Protein AF-A0A522BCD7-F1 (afdb_monomer)

Foldseek 3Di:
DDDDDDDDDDPDDPVVVVVVLLVVLVVLQVVLLVVLVPDPLAQEEEEEQDDDDAADVLAARDPVSVLSLVVSLVVQVVQVVVVTHYAYEFDFQWDQDPVVRDIRPGTRLVNSLVVVVVVVDDNVRYHYVVLCVVVVADGDDLLSSVLSVLVVPVVRSHHNAYEYEDAPLCQVLNVLSCSLSSHRYDYHYRPVNDPPPPPPPPPDDPVLSVLVSVLCSSCQAPPDPVSCVSCVVPQPPVRDDGHPLVPPPCSCVPPVNDDD

Structure (mmCIF,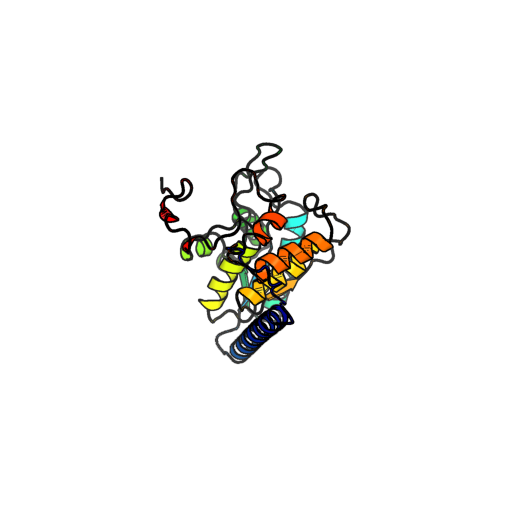 N/CA/C/O backbone):
data_AF-A0A522BCD7-F1
#
_entry.id   AF-A0A522BCD7-F1
#
loop_
_atom_site.group_PDB
_atom_site.id
_atom_site.type_symbol
_atom_site.label_atom_id
_atom_site.label_alt_id
_atom_site.label_comp_id
_atom_site.label_asym_id
_atom_site.label_entity_id
_atom_site.label_seq_id
_atom_site.pdbx_PDB_ins_code
_atom_site.Cartn_x
_atom_site.Cartn_y
_atom_site.Cartn_z
_atom_site.occupancy
_atom_site.B_iso_or_equiv
_atom_site.auth_seq_id
_atom_site.auth_comp_id
_atom_site.auth_asym_id
_atom_site.auth_atom_id
_atom_site.pdbx_PDB_model_num
ATOM 1 N N . MET A 1 1 ? -40.677 21.006 -44.431 1.00 38.72 1 MET A N 1
ATOM 2 C CA . MET A 1 1 ? -40.870 20.842 -42.976 1.00 38.72 1 MET A CA 1
ATOM 3 C C . MET A 1 1 ? -39.533 21.144 -42.304 1.00 38.72 1 MET A C 1
ATOM 5 O O . MET A 1 1 ? -38.599 20.375 -42.470 1.00 38.72 1 MET A O 1
ATOM 9 N N . ARG A 1 2 ? -39.375 22.339 -41.717 1.00 31.56 2 ARG A N 1
ATOM 10 C CA . ARG A 1 2 ? -38.138 22.759 -41.036 1.00 31.56 2 ARG A CA 1
ATOM 11 C C . ARG A 1 2 ? -38.255 22.365 -39.566 1.00 31.56 2 ARG A C 1
ATOM 13 O O . ARG A 1 2 ? -39.194 22.798 -38.909 1.00 31.56 2 ARG A O 1
ATOM 20 N N . ILE A 1 3 ? -37.327 21.545 -39.084 1.00 32.94 3 ILE A N 1
ATOM 21 C CA . ILE A 1 3 ? -37.187 21.225 -37.660 1.00 32.94 3 ILE A CA 1
ATOM 22 C C . ILE A 1 3 ? -36.552 22.455 -36.986 1.00 32.94 3 ILE A C 1
ATOM 24 O O . ILE A 1 3 ? -35.539 22.945 -37.502 1.00 32.94 3 ILE A O 1
ATOM 28 N N . PRO A 1 4 ? -37.123 23.004 -35.899 1.00 31.83 4 PRO A N 1
ATOM 29 C CA . PRO A 1 4 ? -36.546 24.164 -35.241 1.00 31.83 4 PRO A CA 1
ATOM 30 C C . PRO A 1 4 ? -35.259 23.775 -34.508 1.00 31.83 4 PRO A C 1
ATOM 32 O O . PRO A 1 4 ? -35.199 22.763 -33.813 1.00 31.83 4 PRO A O 1
ATOM 35 N N . LYS A 1 5 ? -34.224 24.606 -34.668 1.00 45.19 5 LYS A N 1
ATOM 36 C CA . LYS A 1 5 ? -33.059 24.636 -33.784 1.00 45.19 5 LYS A CA 1
ATOM 37 C C . LYS A 1 5 ? -33.441 25.458 -32.558 1.00 45.19 5 LYS A C 1
ATOM 39 O O . LYS A 1 5 ? -33.416 26.684 -32.636 1.00 45.19 5 LYS A O 1
ATOM 44 N N . GLU A 1 6 ? -33.764 24.803 -31.453 1.00 31.00 6 GLU A N 1
ATOM 45 C CA . GLU A 1 6 ? -33.662 25.454 -30.148 1.00 31.00 6 GLU A CA 1
ATOM 46 C C . GLU A 1 6 ? -32.302 25.132 -29.514 1.00 31.00 6 GLU A C 1
ATOM 48 O O . GLU A 1 6 ? -31.854 23.981 -29.563 1.00 31.00 6 GLU A O 1
ATOM 53 N N . PRO A 1 7 ? -31.608 26.128 -28.941 1.00 37.50 7 PRO A N 1
ATOM 54 C CA . PRO A 1 7 ? -30.422 25.890 -28.138 1.00 37.50 7 PRO A CA 1
ATOM 55 C C . PRO A 1 7 ? -30.839 25.316 -26.778 1.00 37.50 7 PRO A C 1
ATOM 57 O O . PRO A 1 7 ? -31.589 25.941 -26.030 1.00 37.50 7 PRO A O 1
ATOM 60 N N . ILE A 1 8 ? -30.329 24.130 -26.435 1.00 36.47 8 ILE A N 1
ATOM 61 C CA . ILE A 1 8 ? -30.469 23.574 -25.084 1.00 36.47 8 ILE A CA 1
ATOM 62 C C . ILE A 1 8 ? -29.570 24.393 -24.152 1.00 36.47 8 ILE A C 1
ATOM 64 O O . ILE A 1 8 ? -28.357 24.191 -24.104 1.00 36.47 8 ILE A O 1
ATOM 68 N N . ASN A 1 9 ? -30.176 25.311 -23.404 1.00 37.06 9 ASN A N 1
ATOM 69 C CA . ASN A 1 9 ? -29.574 25.889 -22.208 1.00 37.06 9 ASN A CA 1
ATOM 70 C C . ASN A 1 9 ? -29.333 24.769 -21.180 1.00 37.06 9 ASN A C 1
ATOM 72 O O . ASN A 1 9 ? -30.278 24.089 -20.782 1.00 37.06 9 ASN A O 1
ATOM 76 N N . ARG A 1 10 ? -28.091 24.594 -20.712 1.00 50.09 10 ARG A N 1
ATOM 77 C CA . ARG A 1 10 ? -27.789 23.832 -19.488 1.00 50.09 10 ARG A CA 1
ATOM 78 C C . ARG A 1 10 ? -27.228 24.777 -18.427 1.00 50.09 10 ARG A C 1
ATOM 80 O O . ARG A 1 10 ? -26.022 25.017 -18.431 1.00 50.09 10 ARG A O 1
ATOM 87 N N . PRO A 1 11 ? -28.063 25.296 -17.519 1.00 50.38 11 PRO A N 1
ATOM 88 C CA . PRO A 1 11 ? -27.584 25.938 -16.316 1.00 50.38 11 PRO A CA 1
ATOM 89 C C . PRO A 1 11 ? -27.546 24.893 -15.183 1.00 50.38 11 PRO A C 1
ATOM 91 O O . PRO A 1 11 ? -28.546 24.274 -14.833 1.00 50.38 11 PRO A O 1
ATOM 94 N N . ASP A 1 12 ? -26.356 24.678 -14.624 1.00 48.97 12 ASP A N 1
ATOM 95 C CA . ASP A 1 12 ? -26.151 24.415 -13.187 1.00 48.97 12 ASP A CA 1
ATOM 96 C C . ASP A 1 12 ? -26.286 22.970 -12.637 1.00 48.97 12 ASP A C 1
ATOM 98 O O . ASP A 1 12 ? -25.942 22.727 -11.479 1.00 48.97 12 ASP A O 1
ATOM 102 N N . GLY A 1 13 ? -26.663 21.969 -13.442 1.00 43.12 13 GLY A N 1
ATOM 103 C CA . GLY A 1 13 ? -26.905 20.591 -12.955 1.00 43.12 13 GLY A CA 1
ATOM 104 C C . GLY A 1 13 ? -25.673 19.718 -12.634 1.00 43.12 13 GLY A C 1
ATOM 105 O O . GLY A 1 13 ? -25.706 18.924 -11.695 1.00 43.12 13 GLY A O 1
ATOM 106 N N . GLU A 1 14 ? -24.561 19.847 -13.366 1.00 44.00 14 GLU A N 1
ATOM 107 C CA . GLU A 1 14 ? -23.404 18.928 -13.232 1.00 44.00 14 GLU A CA 1
ATOM 108 C C . GLU A 1 14 ? -22.530 19.207 -11.989 1.00 44.00 14 GLU A C 1
ATOM 110 O O . GLU A 1 14 ? -21.922 18.294 -11.419 1.00 44.00 14 GLU A O 1
ATOM 115 N N . ARG A 1 15 ? -22.507 20.456 -11.499 1.00 43.62 15 ARG A N 1
ATOM 116 C CA . ARG A 1 15 ? -21.759 20.816 -10.278 1.00 43.62 15 ARG A CA 1
ATOM 117 C C . ARG A 1 15 ? -22.407 20.263 -9.007 1.00 43.62 15 ARG A C 1
ATOM 119 O O . ARG A 1 15 ? -21.686 19.846 -8.103 1.00 43.62 15 ARG A O 1
ATOM 126 N N . LEU A 1 16 ? -23.739 20.217 -8.941 1.00 42.25 16 LEU A N 1
ATOM 127 C CA . LEU A 1 16 ? -24.476 19.760 -7.756 1.00 42.25 16 LEU A CA 1
ATOM 128 C C . LEU A 1 16 ? -24.298 18.256 -7.490 1.00 42.25 16 LEU A C 1
ATOM 130 O O . LEU A 1 16 ? -24.110 17.858 -6.341 1.00 42.25 16 LEU A O 1
ATOM 134 N N . VAL A 1 17 ? -24.280 17.426 -8.538 1.00 52.31 17 VAL A N 1
ATOM 135 C CA . VAL A 1 17 ? -24.109 15.965 -8.404 1.00 52.31 17 VAL A CA 1
ATOM 136 C C . VAL A 1 17 ? -22.702 15.611 -7.903 1.00 52.31 17 VAL A C 1
ATOM 138 O O . VAL A 1 17 ? -22.547 14.784 -7.004 1.00 52.31 17 VAL A O 1
ATOM 141 N N . THR A 1 18 ? -21.678 16.293 -8.422 1.00 52.03 18 THR A N 1
ATOM 142 C CA . THR A 1 18 ? -20.267 16.034 -8.085 1.00 52.03 18 THR A CA 1
ATOM 143 C C . THR A 1 18 ? -19.930 16.414 -6.640 1.00 52.03 18 THR A C 1
ATOM 145 O O . THR A 1 18 ? -19.247 15.667 -5.936 1.00 52.03 18 THR A O 1
ATOM 148 N N . VAL A 1 19 ? -20.434 17.562 -6.169 1.00 57.09 19 VAL A N 1
ATOM 149 C CA . VAL A 1 19 ? -20.233 18.012 -4.781 1.00 57.09 19 VAL A CA 1
ATOM 150 C C . VAL A 1 19 ? -20.904 17.051 -3.798 1.00 57.09 19 VAL A C 1
ATOM 152 O O . VAL A 1 19 ? -20.327 16.756 -2.750 1.00 57.09 19 VAL A O 1
ATOM 155 N N . ASN A 1 20 ? -22.073 16.508 -4.153 1.00 69.94 20 ASN A N 1
ATOM 156 C CA . ASN A 1 20 ? -22.766 15.540 -3.312 1.00 69.94 20 ASN A CA 1
ATOM 157 C C . ASN A 1 20 ? -22.005 14.205 -3.232 1.00 69.94 20 ASN A C 1
ATOM 159 O O . ASN A 1 20 ? -21.801 13.689 -2.139 1.00 69.94 20 ASN A O 1
ATOM 163 N N . TRP A 1 21 ? -21.485 13.695 -4.357 1.00 73.06 21 TRP A N 1
ATOM 164 C CA . TRP A 1 21 ? -20.702 12.452 -4.376 1.00 73.06 21 TRP A CA 1
ATOM 165 C C . TRP A 1 21 ? -19.434 12.536 -3.513 1.00 73.06 21 TRP A C 1
ATOM 167 O O . TRP A 1 21 ? -19.221 11.682 -2.653 1.00 73.06 21 TRP A O 1
ATOM 177 N N . LEU A 1 22 ? -18.619 13.587 -3.683 1.00 69.50 22 LEU A N 1
ATOM 178 C CA . LEU A 1 22 ? -17.392 13.772 -2.892 1.00 69.50 22 LEU A CA 1
ATOM 179 C C . LEU A 1 22 ? -17.687 13.899 -1.398 1.00 69.50 22 LEU A C 1
ATOM 181 O O . LEU A 1 22 ? -16.952 13.355 -0.573 1.00 69.50 22 LEU A O 1
ATOM 185 N N . LYS A 1 23 ? -18.757 14.621 -1.051 1.00 75.06 23 LYS A N 1
ATOM 186 C CA . LYS A 1 23 ? -19.202 14.768 0.332 1.00 75.06 23 LYS A CA 1
ATOM 187 C C . LYS A 1 23 ? -19.595 13.411 0.918 1.00 75.06 23 LYS A C 1
ATOM 189 O O . LYS A 1 23 ? -19.029 13.025 1.935 1.00 75.06 23 LYS A O 1
ATOM 194 N N . THR A 1 24 ? -20.454 12.654 0.235 1.00 80.94 24 THR A N 1
ATOM 195 C CA . THR A 1 24 ? -20.877 11.317 0.677 1.00 80.94 24 THR A CA 1
ATOM 196 C C . THR A 1 24 ? -19.695 10.359 0.833 1.00 80.94 24 THR A C 1
ATOM 198 O O . THR A 1 24 ? -19.621 9.636 1.822 1.00 80.94 24 THR A O 1
ATOM 201 N N . LYS A 1 25 ? -18.733 10.358 -0.101 1.00 81.25 25 LYS A N 1
ATOM 202 C CA . LYS A 1 25 ? -17.530 9.515 0.001 1.00 81.25 25 LYS A CA 1
ATOM 203 C C . LYS A 1 25 ? -16.677 9.874 1.215 1.00 81.25 25 LYS A C 1
ATOM 205 O O . LYS A 1 25 ? -16.262 8.986 1.951 1.00 81.25 25 LYS A O 1
ATOM 210 N N . ARG A 1 26 ? -16.457 11.168 1.465 1.00 85.88 26 ARG A N 1
ATOM 211 C CA . ARG A 1 26 ? -15.724 11.637 2.652 1.00 85.88 26 ARG A CA 1
ATOM 212 C C . ARG A 1 26 ? -16.433 11.270 3.950 1.00 85.88 26 ARG A C 1
ATOM 214 O O . ARG A 1 26 ? -15.765 10.849 4.884 1.00 85.88 26 ARG A O 1
ATOM 221 N N . GLU A 1 27 ? -17.757 11.395 3.998 1.00 90.56 27 GLU A N 1
ATOM 222 C CA . GLU A 1 27 ? -18.561 10.986 5.156 1.00 90.56 27 GLU A CA 1
ATOM 223 C C . GLU A 1 27 ? -18.439 9.480 5.416 1.00 90.56 27 GLU A C 1
ATOM 225 O O . GLU A 1 27 ? -18.213 9.083 6.553 1.00 90.56 27 GLU A O 1
ATOM 230 N N . ARG A 1 28 ? -18.488 8.644 4.370 1.00 88.38 28 ARG A N 1
ATOM 231 C CA . ARG A 1 28 ? -18.285 7.190 4.495 1.00 88.38 28 ARG A CA 1
ATOM 232 C C . ARG A 1 28 ? -16.885 6.825 4.976 1.00 88.38 28 ARG A C 1
ATOM 234 O O . ARG A 1 28 ? -16.754 5.977 5.848 1.00 88.38 28 ARG A O 1
ATOM 241 N N . VAL A 1 29 ? -15.848 7.477 4.449 1.00 91.31 29 VAL A N 1
ATOM 242 C CA . VAL A 1 29 ? -14.464 7.261 4.902 1.00 91.31 29 VAL A CA 1
ATOM 243 C C . VAL A 1 29 ? -14.283 7.710 6.353 1.00 91.31 29 VAL A C 1
ATOM 245 O O . VAL A 1 29 ? -13.645 7.009 7.135 1.00 91.31 29 VAL A O 1
ATOM 248 N N . ALA A 1 30 ? -14.858 8.854 6.733 1.00 91.88 30 ALA A N 1
ATOM 249 C CA . ALA A 1 30 ? -14.820 9.342 8.109 1.00 91.88 30 ALA A CA 1
ATOM 250 C C . ALA A 1 30 ? -15.546 8.386 9.065 1.00 91.88 30 ALA A C 1
ATOM 252 O O . ALA A 1 30 ? -15.027 8.089 10.140 1.00 91.88 30 ALA A O 1
ATOM 253 N N . GLU A 1 31 ? -16.702 7.864 8.652 1.00 93.31 31 GLU A N 1
ATOM 254 C CA . GLU A 1 31 ? -17.440 6.868 9.422 1.00 93.31 31 GLU A CA 1
ATOM 255 C C . GLU A 1 31 ? -16.643 5.577 9.571 1.00 93.31 31 GLU A C 1
ATOM 257 O O . GLU A 1 31 ? -16.467 5.104 10.687 1.00 93.31 31 GLU A O 1
ATOM 262 N N . LEU A 1 32 ? -16.078 5.054 8.480 1.00 92.31 32 LEU A N 1
ATOM 263 C CA . LEU A 1 32 ? -15.252 3.851 8.520 1.00 92.31 32 LEU A CA 1
ATOM 264 C C . LEU A 1 32 ? -14.043 4.036 9.442 1.00 92.31 32 LEU A C 1
ATOM 266 O O . LEU A 1 32 ? -13.765 3.165 10.261 1.00 92.31 32 LEU A O 1
ATOM 270 N N . ARG A 1 33 ? -13.362 5.187 9.371 1.00 91.88 33 ARG A N 1
ATOM 271 C CA . ARG A 1 33 ? -12.251 5.526 10.273 1.00 91.88 33 ARG A CA 1
ATOM 272 C C . ARG A 1 33 ? -12.698 5.534 11.737 1.00 91.88 33 ARG A C 1
ATOM 274 O O . ARG A 1 33 ? -11.990 4.993 12.580 1.00 91.88 33 ARG A O 1
ATOM 281 N N . ARG A 1 34 ? -13.873 6.095 12.040 1.00 91.62 34 ARG A N 1
ATOM 282 C CA . ARG A 1 34 ? -14.451 6.092 13.393 1.00 91.62 34 ARG A CA 1
ATOM 283 C C . ARG A 1 34 ? -14.782 4.676 13.863 1.00 91.62 34 ARG A C 1
ATOM 285 O O . ARG A 1 34 ? -14.329 4.277 14.928 1.00 91.62 34 ARG A O 1
ATOM 292 N N . THR A 1 35 ? -15.494 3.898 13.047 1.00 92.44 35 THR A N 1
ATOM 293 C CA . THR A 1 35 ? -15.834 2.502 13.355 1.00 92.44 35 THR A CA 1
ATOM 294 C C . THR A 1 35 ? -14.583 1.657 13.589 1.00 92.44 35 THR A C 1
ATOM 296 O O . THR A 1 35 ? -14.565 0.826 14.493 1.00 92.44 35 THR A O 1
ATOM 299 N N . ARG A 1 36 ? -13.519 1.866 12.803 1.00 91.00 36 ARG A N 1
ATOM 300 C CA . ARG A 1 36 ? -12.233 1.190 13.010 1.00 91.00 36 ARG A CA 1
ATOM 301 C C . ARG A 1 36 ? -11.565 1.632 14.310 1.00 91.00 36 ARG A C 1
ATOM 303 O O . ARG A 1 36 ? -11.168 0.768 15.074 1.00 91.00 36 ARG A O 1
ATOM 310 N N . ALA A 1 37 ? -11.510 2.928 14.607 1.00 87.94 37 ALA A N 1
ATOM 311 C CA . ALA A 1 37 ? -10.909 3.433 15.845 1.00 87.94 37 ALA A CA 1
ATOM 312 C C . ALA A 1 37 ? -11.623 2.944 17.123 1.00 87.94 37 ALA A C 1
ATOM 314 O O . ALA A 1 37 ? -10.990 2.790 18.163 1.00 87.94 37 ALA A O 1
ATOM 315 N N . GLU A 1 38 ? -12.932 2.697 17.053 1.00 90.62 38 GLU A N 1
ATOM 316 C CA . GLU A 1 38 ? -13.733 2.161 18.164 1.00 90.62 38 GLU A CA 1
ATOM 317 C C . GLU A 1 38 ? -13.692 0.619 18.248 1.00 90.62 38 GLU A C 1
ATOM 319 O O . GLU A 1 38 ? -14.090 0.033 19.258 1.00 90.62 38 GLU A O 1
ATOM 324 N N . SER A 1 39 ? -13.216 -0.059 17.198 1.00 89.38 39 SER A N 1
ATOM 325 C CA . SER A 1 39 ? -13.182 -1.518 17.113 1.00 89.38 39 SER A CA 1
ATOM 326 C C . SER A 1 39 ? -12.003 -2.099 17.887 1.00 89.38 39 SER A C 1
ATOM 328 O O . SER A 1 39 ? -10.847 -1.841 17.571 1.00 89.38 39 SER A O 1
ATOM 330 N N . GLN A 1 40 ? -12.287 -3.010 18.819 1.00 83.62 40 GLN A N 1
ATOM 331 C CA . GLN A 1 40 ? -11.252 -3.777 19.529 1.00 83.62 40 GLN A CA 1
ATOM 332 C C . GLN A 1 40 ? -10.476 -4.746 18.622 1.00 83.62 40 GLN A C 1
ATOM 334 O O . GLN A 1 40 ? -9.439 -5.258 19.028 1.00 83.62 40 GLN A O 1
ATOM 339 N N . LEU A 1 41 ? -10.987 -5.030 17.418 1.00 84.00 41 LEU A N 1
ATOM 340 C CA . LEU A 1 41 ? -10.316 -5.896 16.448 1.00 84.00 41 LEU A CA 1
ATOM 341 C C . LEU A 1 41 ? -9.297 -5.140 15.595 1.00 84.00 41 LEU A C 1
ATOM 343 O O . LEU A 1 41 ? -8.388 -5.773 15.075 1.00 84.00 41 LEU A O 1
ATOM 347 N N . ALA A 1 42 ? -9.475 -3.830 15.404 1.00 88.88 42 ALA A N 1
ATOM 348 C CA . ALA A 1 42 ? -8.705 -3.050 14.445 1.00 88.88 42 ALA A CA 1
ATOM 349 C C . ALA A 1 42 ? -7.424 -2.504 15.091 1.00 88.88 42 ALA A C 1
ATOM 351 O O . ALA A 1 42 ? -7.416 -1.406 15.641 1.00 88.88 42 ALA A O 1
ATOM 352 N N . ASP A 1 43 ? -6.351 -3.290 15.038 1.00 93.19 43 ASP A N 1
ATOM 353 C CA . ASP A 1 43 ? -5.072 -3.003 15.700 1.00 93.19 43 ASP A CA 1
ATOM 354 C C . ASP A 1 43 ? -3.857 -3.036 14.754 1.00 93.19 43 ASP A C 1
ATOM 356 O O . ASP A 1 43 ? -2.714 -2.931 15.207 1.00 93.19 43 ASP A O 1
ATOM 360 N N . THR A 1 44 ? -4.098 -3.209 13.450 1.00 97.31 44 THR A N 1
ATOM 361 C CA . THR A 1 44 ? -3.053 -3.369 12.436 1.00 97.31 44 THR A CA 1
ATOM 362 C C . THR A 1 44 ? -3.105 -2.259 11.381 1.00 97.31 44 THR A C 1
ATOM 364 O O . THR A 1 44 ? -4.133 -2.058 10.740 1.00 97.31 44 THR A O 1
ATOM 367 N N . SER A 1 45 ? -1.988 -1.586 11.115 1.00 97.38 45 SER A N 1
ATOM 368 C CA . SER A 1 45 ? -1.856 -0.643 9.994 1.00 97.38 45 SER A CA 1
ATOM 369 C C . SER A 1 45 ? -1.448 -1.369 8.708 1.00 97.38 45 SER A C 1
ATOM 371 O O . SER A 1 45 ? -0.525 -2.185 8.719 1.00 97.38 45 SER A O 1
ATOM 373 N N . LEU A 1 46 ? -2.099 -1.062 7.583 1.00 98.44 46 LEU A N 1
ATOM 374 C CA . LEU A 1 46 ? -1.721 -1.588 6.267 1.00 98.44 46 LEU A CA 1
ATOM 375 C C . LEU A 1 46 ? -0.848 -0.575 5.514 1.00 98.44 46 LEU A C 1
ATOM 377 O O . LEU A 1 46 ? -1.281 0.546 5.260 1.00 98.44 46 LEU A O 1
ATOM 381 N N . ILE A 1 47 ? 0.356 -0.963 5.102 1.00 98.62 47 ILE A N 1
ATOM 382 C CA . ILE A 1 47 ? 1.323 -0.090 4.424 1.00 98.62 47 ILE A CA 1
ATOM 383 C C . ILE A 1 47 ? 1.509 -0.541 2.972 1.00 98.62 47 ILE A C 1
ATOM 385 O O . ILE A 1 47 ? 1.748 -1.712 2.689 1.00 98.62 47 ILE A O 1
ATOM 389 N N . ILE A 1 48 ? 1.426 0.394 2.030 1.00 97.81 48 ILE A N 1
ATOM 390 C CA . ILE A 1 48 ? 1.478 0.120 0.592 1.00 97.81 48 ILE A CA 1
ATOM 391 C C . ILE A 1 48 ? 2.622 0.925 -0.033 1.00 97.81 48 ILE A C 1
ATOM 393 O O . ILE A 1 48 ? 2.443 2.110 -0.330 1.00 97.81 48 ILE A O 1
ATOM 397 N N . PRO A 1 49 ? 3.804 0.330 -0.256 1.00 96.56 49 PRO A N 1
ATOM 398 C CA . PRO A 1 49 ? 4.834 0.954 -1.071 1.00 96.56 49 PRO A CA 1
ATOM 399 C C . PRO A 1 49 ? 4.422 0.887 -2.547 1.00 96.56 49 PRO A C 1
ATOM 401 O O . PRO A 1 49 ? 4.323 -0.196 -3.125 1.00 96.56 49 PRO A O 1
ATOM 404 N N . ALA A 1 50 ? 4.173 2.046 -3.158 1.00 92.50 50 ALA A N 1
ATOM 405 C CA . ALA A 1 50 ? 3.813 2.135 -4.570 1.00 92.50 50 ALA A CA 1
ATOM 406 C C . ALA A 1 50 ? 4.976 1.682 -5.458 1.00 92.50 50 ALA A C 1
ATOM 408 O O . ALA A 1 50 ? 6.081 2.214 -5.322 1.00 92.50 50 ALA A O 1
ATOM 409 N N . ALA A 1 51 ? 4.721 0.806 -6.426 1.00 85.94 51 ALA A N 1
ATOM 410 C CA . ALA A 1 51 ? 5.705 0.369 -7.411 1.00 85.94 51 ALA A CA 1
ATOM 411 C C . ALA A 1 51 ? 5.277 0.818 -8.816 1.00 85.94 51 ALA A C 1
ATOM 413 O O . ALA A 1 51 ? 4.153 0.564 -9.225 1.00 85.94 51 ALA A O 1
ATOM 414 N N . GLN A 1 52 ? 6.135 1.521 -9.563 1.00 73.06 52 GLN A N 1
ATOM 415 C CA . GLN A 1 52 ? 5.774 1.989 -10.920 1.00 73.06 52 GLN A CA 1
ATOM 416 C C . GLN A 1 52 ? 6.869 1.855 -11.969 1.00 73.06 52 GLN A C 1
ATOM 418 O O . GLN A 1 52 ? 6.568 1.924 -13.156 1.00 73.06 52 GLN A O 1
ATOM 423 N N . HIS A 1 53 ? 8.117 1.673 -11.554 1.00 75.06 53 HIS A N 1
ATOM 424 C CA . HIS A 1 53 ? 9.258 1.754 -12.455 1.00 75.06 53 HIS A CA 1
ATOM 425 C C . HIS A 1 53 ? 9.945 0.396 -12.601 1.00 75.06 53 HIS A C 1
ATOM 427 O O . HIS A 1 53 ? 9.882 -0.386 -11.651 1.00 75.06 53 HIS A O 1
ATOM 433 N N . PRO A 1 54 ? 10.634 0.145 -13.732 1.00 80.56 54 PRO A N 1
ATOM 434 C CA . PRO A 1 54 ? 11.371 -1.095 -13.952 1.00 80.56 54 PRO A CA 1
ATOM 435 C C . PRO A 1 54 ? 12.394 -1.386 -12.852 1.00 80.56 54 PRO A C 1
ATOM 437 O O . PRO A 1 54 ? 12.963 -0.465 -12.243 1.00 80.56 54 PRO A O 1
ATOM 440 N N . LEU A 1 55 ? 12.665 -2.673 -12.649 1.00 86.00 55 LEU A N 1
ATOM 441 C CA . LEU A 1 55 ? 13.702 -3.146 -11.742 1.00 86.00 55 LEU A CA 1
ATOM 442 C C . LEU A 1 55 ? 15.098 -2.941 -12.348 1.00 86.00 55 LEU A C 1
ATOM 444 O O . LEU A 1 55 ? 15.321 -3.086 -13.550 1.00 86.00 55 LEU A O 1
ATOM 448 N N . VAL A 1 56 ? 16.088 -2.677 -11.497 1.00 85.81 56 VAL A N 1
ATOM 449 C CA . VAL A 1 56 ? 17.499 -2.660 -11.900 1.00 85.81 56 VAL A CA 1
ATOM 450 C C . VAL A 1 56 ? 17.933 -4.090 -12.211 1.00 85.81 56 VAL A C 1
ATOM 452 O O . VAL A 1 56 ? 17.825 -4.990 -11.371 1.00 85.81 56 VAL A O 1
ATOM 455 N N . GLY A 1 57 ? 18.387 -4.308 -13.448 1.00 84.50 57 GLY A N 1
ATOM 456 C CA . GLY A 1 57 ? 18.737 -5.640 -13.950 1.00 84.50 57 GLY A CA 1
ATOM 457 C C . GLY A 1 57 ? 17.558 -6.621 -13.951 1.00 84.50 57 GLY A C 1
ATOM 458 O O . GLY A 1 57 ? 17.771 -7.830 -13.874 1.00 84.50 57 GLY A O 1
ATOM 459 N N . GLY A 1 58 ? 16.319 -6.113 -13.955 1.00 85.38 58 GLY A N 1
ATOM 460 C CA . GLY A 1 58 ? 15.102 -6.921 -13.912 1.00 85.38 58 GLY A CA 1
ATOM 461 C C . GLY A 1 58 ? 14.865 -7.667 -12.592 1.00 85.38 58 GLY A C 1
ATOM 462 O O . GLY A 1 58 ? 14.030 -8.568 -12.570 1.00 85.38 58 GLY A O 1
ATOM 463 N N . ILE A 1 59 ? 15.620 -7.367 -11.523 1.00 87.69 59 ILE A N 1
ATOM 464 C CA . ILE A 1 59 ? 15.578 -8.120 -10.253 1.00 87.69 59 ILE A CA 1
ATOM 465 C C . ILE A 1 59 ? 15.473 -7.208 -9.028 1.00 87.69 59 ILE A C 1
ATOM 467 O O . ILE A 1 59 ? 14.728 -7.521 -8.102 1.00 87.69 59 ILE A O 1
ATOM 471 N N . LEU A 1 60 ? 16.225 -6.106 -8.986 1.00 91.06 60 LEU A N 1
ATOM 472 C CA . LEU A 1 60 ? 16.334 -5.274 -7.786 1.00 91.06 60 LEU A CA 1
ATOM 473 C C . LEU A 1 60 ? 15.442 -4.036 -7.868 1.00 91.06 60 LEU A C 1
ATOM 475 O O . LEU A 1 60 ? 15.328 -3.454 -8.950 1.00 91.06 60 LEU A O 1
ATOM 479 N N . PRO A 1 61 ? 14.841 -3.586 -6.751 1.00 92.25 61 PRO A N 1
ATOM 480 C CA . PRO A 1 61 ? 14.185 -2.288 -6.714 1.00 92.25 61 PRO A CA 1
ATOM 481 C C . PRO A 1 61 ? 15.135 -1.200 -7.216 1.00 92.25 61 PRO A C 1
ATOM 483 O O . PRO A 1 61 ? 16.323 -1.194 -6.902 1.00 92.25 61 PRO A O 1
ATOM 486 N N . ASN A 1 62 ? 14.625 -0.285 -8.032 1.00 89.56 62 ASN A N 1
ATOM 487 C CA . ASN A 1 62 ? 15.422 0.859 -8.450 1.00 89.56 62 ASN A CA 1
ATOM 488 C C . ASN A 1 62 ? 15.489 1.927 -7.345 1.00 89.56 62 ASN A C 1
ATOM 490 O O . ASN A 1 62 ? 14.694 1.865 -6.406 1.00 89.56 62 ASN A O 1
ATOM 494 N N . PRO A 1 63 ? 16.371 2.939 -7.454 1.00 91.00 63 PRO A N 1
ATOM 495 C CA . PRO A 1 63 ? 16.571 3.911 -6.379 1.00 91.00 63 PRO A CA 1
ATOM 496 C C . PRO A 1 63 ? 15.292 4.628 -5.919 1.00 91.00 63 PRO A C 1
ATOM 498 O O . PRO A 1 63 ? 15.095 4.834 -4.726 1.00 91.00 63 PRO A O 1
ATOM 501 N N . GLU A 1 64 ? 14.379 4.977 -6.832 1.00 89.38 64 GLU A N 1
ATOM 502 C CA . GLU A 1 64 ? 13.115 5.624 -6.450 1.00 89.38 64 GLU A CA 1
ATOM 503 C C . GLU A 1 64 ? 12.181 4.657 -5.708 1.00 89.38 64 GLU A C 1
ATOM 505 O O . GLU A 1 64 ? 11.440 5.046 -4.798 1.00 89.38 64 GLU A O 1
ATOM 510 N N . PHE A 1 65 ? 12.170 3.385 -6.108 1.00 92.19 65 PHE A N 1
ATOM 511 C CA . PHE A 1 65 ? 11.394 2.368 -5.414 1.00 92.19 65 PHE A CA 1
ATOM 512 C C . PHE A 1 65 ? 12.000 2.039 -4.044 1.00 92.1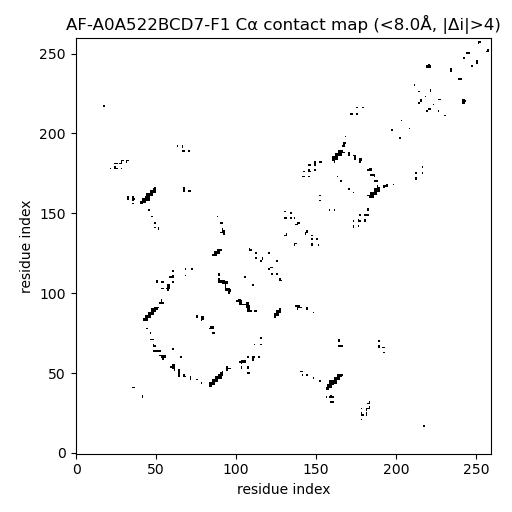9 65 PHE A C 1
ATOM 514 O O . PHE A 1 65 ? 11.259 1.965 -3.068 1.00 92.19 65 PHE A O 1
ATOM 521 N N . GLU A 1 66 ? 13.328 1.966 -3.931 1.00 94.88 66 GLU A N 1
ATOM 522 C CA . GLU A 1 66 ? 14.028 1.795 -2.653 1.00 94.88 66 GLU A CA 1
ATOM 523 C C . GLU A 1 66 ? 13.720 2.919 -1.664 1.00 94.88 66 GLU A C 1
ATOM 525 O O . GLU A 1 66 ? 13.461 2.636 -0.500 1.00 94.88 66 GLU A O 1
ATOM 530 N N . VAL A 1 67 ? 13.657 4.180 -2.105 1.00 94.81 67 VAL A N 1
ATOM 531 C CA . VAL A 1 67 ? 13.284 5.299 -1.219 1.00 94.81 67 VAL A CA 1
ATOM 532 C C . VAL A 1 67 ? 11.863 5.128 -0.665 1.00 94.81 67 VAL A C 1
ATOM 534 O O . VAL A 1 67 ? 11.618 5.384 0.517 1.00 94.81 67 VAL A O 1
ATOM 537 N N . ARG A 1 68 ? 10.914 4.649 -1.481 1.00 95.69 68 ARG A N 1
ATOM 538 C CA . ARG A 1 68 ? 9.554 4.331 -1.007 1.00 95.69 68 ARG A CA 1
ATOM 539 C C . ARG A 1 68 ? 9.553 3.148 -0.044 1.00 95.69 68 ARG A C 1
ATOM 541 O O . ARG A 1 68 ? 8.881 3.224 0.982 1.00 95.69 68 ARG A O 1
ATOM 548 N N . LEU A 1 69 ? 10.305 2.089 -0.343 1.00 97.31 69 LEU A N 1
ATOM 549 C CA . LEU A 1 69 ? 10.439 0.922 0.532 1.00 97.31 69 LEU A CA 1
ATOM 550 C C . LEU A 1 69 ? 11.078 1.293 1.874 1.00 97.31 69 LEU A C 1
ATOM 552 O O . LEU A 1 69 ? 10.592 0.861 2.915 1.00 97.31 69 LEU A O 1
ATOM 556 N N . ALA A 1 70 ? 12.100 2.147 1.868 1.00 97.69 70 ALA A N 1
ATOM 557 C CA . ALA A 1 70 ? 12.752 2.645 3.071 1.00 97.69 70 ALA A CA 1
ATOM 558 C C . ALA A 1 70 ? 11.788 3.465 3.937 1.00 97.69 70 ALA A C 1
ATOM 560 O O . ALA A 1 70 ? 11.675 3.210 5.132 1.00 97.69 70 ALA A O 1
ATOM 561 N N . ALA A 1 71 ? 11.024 4.389 3.349 1.00 97.62 71 ALA A N 1
ATOM 562 C CA . ALA A 1 71 ? 10.028 5.150 4.103 1.00 97.62 71 ALA A CA 1
ATOM 563 C C . ALA A 1 71 ? 8.903 4.254 4.655 1.00 97.62 71 ALA A C 1
ATOM 565 O O . ALA A 1 71 ? 8.489 4.414 5.801 1.00 97.62 71 ALA A O 1
ATOM 566 N N . ALA A 1 72 ? 8.438 3.280 3.868 1.00 98.25 72 ALA A N 1
ATOM 567 C CA . ALA A 1 72 ? 7.446 2.301 4.304 1.00 98.25 72 ALA A CA 1
ATOM 568 C C . ALA A 1 72 ? 7.970 1.429 5.466 1.00 98.25 72 ALA A C 1
ATOM 570 O O . ALA A 1 72 ? 7.242 1.156 6.419 1.00 98.25 72 ALA A O 1
ATOM 571 N N . LEU A 1 73 ? 9.248 1.042 5.419 1.00 98.62 73 LEU A N 1
ATOM 572 C CA . LEU A 1 73 ? 9.932 0.316 6.486 1.00 98.62 73 LEU A CA 1
ATOM 573 C C . LEU A 1 73 ? 10.045 1.145 7.773 1.00 98.62 73 LEU A C 1
ATOM 575 O O . LEU A 1 73 ? 9.866 0.602 8.862 1.00 98.62 73 LEU A O 1
ATOM 579 N N . GLU A 1 74 ? 10.338 2.441 7.673 1.00 98.19 74 GLU A N 1
ATOM 580 C CA . GLU A 1 74 ? 10.391 3.318 8.847 1.00 98.19 74 GLU A CA 1
ATOM 581 C C . GLU A 1 74 ? 9.014 3.477 9.502 1.00 98.19 74 GLU A C 1
ATOM 583 O O . GLU A 1 74 ? 8.916 3.389 10.728 1.00 98.19 74 GLU A O 1
ATOM 588 N N . GLU A 1 75 ? 7.939 3.609 8.716 1.00 97.81 75 GLU A N 1
ATOM 589 C CA . GLU A 1 75 ? 6.580 3.635 9.275 1.00 97.81 75 GLU A CA 1
ATOM 590 C C . GLU A 1 75 ? 6.228 2.302 9.953 1.00 97.81 75 GLU A C 1
ATOM 592 O O . GLU A 1 75 ? 5.741 2.300 11.082 1.00 97.81 75 GLU A O 1
ATOM 597 N N . TYR A 1 76 ? 6.576 1.166 9.338 1.00 98.50 76 TYR A N 1
ATOM 598 C CA . TYR A 1 76 ? 6.426 -0.152 9.961 1.00 98.50 76 TYR A CA 1
ATOM 599 C C . TYR A 1 76 ? 7.146 -0.223 11.315 1.00 98.50 76 TYR A C 1
ATOM 601 O O . TYR A 1 76 ? 6.534 -0.545 12.333 1.00 98.50 76 TYR A O 1
ATOM 609 N N . LYS A 1 77 ? 8.437 0.134 11.367 1.00 98.19 77 LYS A N 1
ATOM 610 C CA . LYS A 1 77 ? 9.228 0.100 12.609 1.00 98.19 77 LYS A CA 1
ATOM 611 C C . LYS A 1 77 ? 8.646 1.009 13.683 1.00 98.19 77 LYS A C 1
ATOM 613 O O . LYS A 1 77 ? 8.619 0.618 14.851 1.00 98.19 77 LYS A O 1
ATOM 618 N N . LYS A 1 78 ? 8.191 2.204 13.307 1.00 97.31 78 LYS A N 1
ATOM 619 C CA . LYS A 1 78 ? 7.550 3.156 14.216 1.00 97.31 78 LYS A CA 1
ATOM 620 C C . LYS A 1 78 ? 6.289 2.558 14.837 1.00 97.31 78 LYS A C 1
ATOM 622 O O . LYS A 1 78 ? 6.152 2.604 16.059 1.00 97.31 78 LYS A O 1
ATOM 627 N N . THR A 1 79 ? 5.426 1.940 14.032 1.00 96.62 79 THR A N 1
ATOM 628 C CA . THR A 1 79 ? 4.200 1.290 14.516 1.00 96.62 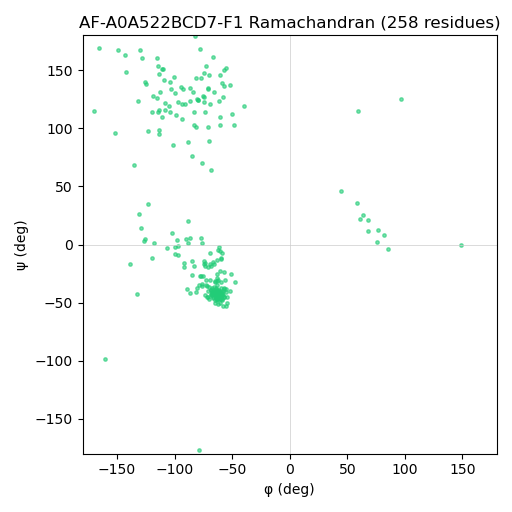79 THR A CA 1
ATOM 629 C C . THR A 1 79 ? 4.505 0.130 15.459 1.00 96.62 79 THR A C 1
ATOM 631 O O . THR A 1 79 ? 3.959 0.084 16.561 1.00 96.62 79 THR A O 1
ATOM 634 N N . ILE A 1 80 ? 5.439 -0.754 15.090 1.00 96.69 80 ILE A N 1
ATOM 635 C CA . ILE A 1 80 ? 5.844 -1.877 15.949 1.00 96.69 80 ILE A CA 1
ATOM 636 C C . ILE A 1 80 ? 6.481 -1.381 17.259 1.00 96.69 80 ILE A C 1
ATOM 638 O O . ILE A 1 80 ? 6.174 -1.895 18.333 1.00 96.69 80 ILE A O 1
ATOM 642 N N . THR A 1 81 ? 7.326 -0.346 17.207 1.00 96.81 81 THR A N 1
ATOM 643 C CA . THR A 1 81 ? 7.972 0.235 18.402 1.00 96.81 81 THR A CA 1
ATOM 644 C C . THR A 1 81 ? 6.957 0.866 19.356 1.00 96.81 81 THR A C 1
ATOM 646 O O . THR A 1 81 ? 7.139 0.820 20.571 1.00 96.81 81 THR A O 1
ATOM 649 N N . ALA A 1 82 ? 5.863 1.415 18.825 1.00 95.25 82 ALA A N 1
ATOM 650 C CA . ALA A 1 82 ? 4.748 1.931 19.614 1.00 95.25 82 ALA A CA 1
ATOM 651 C C . ALA A 1 82 ? 3.840 0.825 20.198 1.00 95.25 82 ALA A C 1
ATOM 653 O O . ALA A 1 82 ? 2.856 1.139 20.863 1.00 95.25 82 ALA A O 1
ATOM 654 N N . GLY A 1 83 ? 4.153 -0.455 19.964 1.00 95.19 83 GLY A N 1
ATOM 655 C CA . GLY A 1 83 ? 3.354 -1.600 20.409 1.00 95.19 83 GLY A CA 1
ATOM 656 C C . GLY A 1 83 ? 2.162 -1.928 19.506 1.00 95.19 83 GLY A C 1
ATOM 657 O O . GLY A 1 83 ? 1.339 -2.761 19.879 1.00 95.19 83 GLY A O 1
ATOM 658 N N . GLY A 1 84 ? 2.054 -1.281 18.342 1.00 94.69 84 GLY A N 1
ATOM 659 C CA . GLY A 1 84 ? 1.051 -1.592 17.327 1.00 94.69 84 GLY A CA 1
ATOM 660 C C . GLY A 1 84 ? 1.459 -2.768 16.438 1.00 94.69 84 GLY A C 1
ATOM 661 O O . GLY A 1 84 ? 2.546 -3.333 16.573 1.00 94.69 84 GLY A O 1
ATOM 662 N N . LYS A 1 85 ? 0.586 -3.117 15.490 1.00 97.56 85 LYS A N 1
ATOM 663 C CA . LYS A 1 85 ? 0.881 -4.074 14.416 1.00 97.56 85 LYS A CA 1
ATOM 664 C C . LYS A 1 85 ? 0.887 -3.352 13.078 1.00 97.56 85 LYS A C 1
ATOM 666 O O . LYS A 1 85 ? 0.122 -2.416 12.869 1.00 97.56 85 LYS A O 1
ATOM 671 N N . ALA A 1 86 ? 1.738 -3.794 12.167 1.00 98.19 86 ALA A N 1
ATOM 672 C CA . ALA A 1 86 ? 1.785 -3.273 10.812 1.00 98.19 86 ALA A CA 1
ATOM 673 C C . ALA A 1 86 ? 2.068 -4.408 9.836 1.00 98.19 86 ALA A C 1
ATOM 675 O O . ALA A 1 86 ? 2.770 -5.358 10.174 1.00 98.19 86 ALA A O 1
ATOM 676 N N . GLU A 1 87 ? 1.531 -4.291 8.632 1.00 98.69 87 GLU A N 1
ATOM 677 C CA . GLU A 1 87 ? 1.752 -5.234 7.541 1.00 98.69 87 GLU A CA 1
ATOM 678 C C . GLU A 1 87 ? 1.831 -4.494 6.216 1.00 98.69 87 GLU A C 1
ATOM 680 O O . GLU A 1 87 ? 1.406 -3.345 6.096 1.00 98.69 87 GLU A O 1
ATOM 685 N N . PHE A 1 88 ? 2.371 -5.166 5.209 1.00 98.69 88 PHE A N 1
ATOM 686 C CA . PHE A 1 88 ? 2.560 -4.619 3.883 1.00 98.69 88 PHE A CA 1
ATOM 687 C C . PHE A 1 88 ? 1.608 -5.254 2.885 1.00 98.69 88 PHE A C 1
ATOM 689 O O . PHE A 1 88 ? 1.425 -6.468 2.876 1.00 98.69 88 PHE A O 1
ATOM 696 N N . PHE A 1 89 ? 1.103 -4.436 1.968 1.00 97.94 89 PHE A N 1
ATOM 697 C CA . PHE A 1 89 ? 0.629 -4.910 0.677 1.00 97.94 89 PHE A CA 1
ATOM 698 C C . PHE A 1 89 ? 1.570 -4.416 -0.425 1.00 97.94 89 PHE A C 1
ATOM 700 O O . PHE A 1 89 ? 1.650 -3.226 -0.728 1.00 97.94 89 PHE A O 1
ATOM 707 N N . LEU A 1 90 ? 2.311 -5.354 -0.996 1.00 96.38 90 LEU A N 1
ATOM 708 C CA . LEU A 1 90 ? 3.332 -5.172 -2.009 1.00 96.38 90 LEU A CA 1
ATOM 709 C C . LEU A 1 90 ? 2.684 -5.124 -3.387 1.00 96.38 90 LEU A C 1
ATOM 711 O O . LEU A 1 90 ? 1.856 -5.964 -3.744 1.00 96.38 90 LEU A O 1
ATOM 715 N N . THR A 1 91 ? 3.068 -4.112 -4.157 1.00 89.25 91 THR A N 1
ATOM 716 C CA . THR A 1 91 ? 2.416 -3.773 -5.418 1.00 89.25 91 THR A CA 1
ATOM 717 C C . THR A 1 91 ? 3.336 -3.964 -6.616 1.00 89.25 91 THR A C 1
ATOM 719 O O . THR A 1 91 ? 4.559 -3.982 -6.491 1.00 89.25 91 THR A O 1
ATOM 722 N N . GLY A 1 92 ? 2.717 -4.078 -7.788 1.00 84.25 92 GLY A N 1
ATOM 723 C CA . GLY A 1 92 ? 3.367 -4.028 -9.089 1.00 84.25 92 GLY A CA 1
ATOM 724 C C . GLY A 1 92 ? 3.682 -5.412 -9.657 1.00 84.25 92 GLY A C 1
ATOM 725 O O . GLY A 1 92 ? 4.355 -6.240 -9.046 1.00 84.25 92 GLY A O 1
ATOM 726 N N . ASN A 1 93 ? 3.196 -5.648 -10.873 1.00 83.75 93 ASN A N 1
ATOM 727 C CA . ASN A 1 93 ? 3.536 -6.823 -11.671 1.00 83.75 93 ASN A CA 1
ATOM 728 C C . ASN A 1 93 ? 4.913 -6.664 -12.339 1.00 83.75 93 ASN A C 1
ATOM 730 O O . ASN A 1 93 ? 5.602 -5.670 -12.130 1.00 83.75 93 ASN A O 1
ATOM 734 N N . ARG A 1 94 ? 5.318 -7.642 -13.159 1.00 83.31 94 ARG A N 1
ATOM 735 C CA . ARG A 1 94 ? 6.492 -7.499 -14.035 1.00 83.31 94 ARG A CA 1
ATOM 736 C C . ARG A 1 94 ? 6.308 -6.299 -14.958 1.00 83.31 94 ARG A C 1
ATOM 738 O O . ARG A 1 94 ? 5.289 -6.218 -15.649 1.00 83.31 94 ARG A O 1
ATOM 745 N N . HIS A 1 95 ? 7.284 -5.399 -14.978 1.00 78.06 95 HIS A N 1
ATOM 746 C CA . HIS A 1 95 ? 7.296 -4.295 -15.922 1.00 78.06 95 HIS A CA 1
ATOM 747 C C . HIS A 1 95 ? 7.829 -4.763 -17.283 1.00 78.06 95 HIS A C 1
ATOM 749 O O . HIS A 1 95 ? 8.752 -5.576 -17.357 1.00 78.06 95 HIS A O 1
ATOM 755 N N . HIS A 1 96 ? 7.262 -4.226 -18.363 1.00 74.69 96 HIS A N 1
ATOM 756 C CA . HIS A 1 96 ? 7.799 -4.347 -19.716 1.00 74.69 96 HIS A CA 1
ATOM 757 C C . HIS A 1 96 ? 8.104 -2.944 -20.237 1.00 74.69 96 HIS A C 1
ATOM 759 O O . HIS A 1 96 ? 7.194 -2.132 -20.408 1.00 74.69 96 HIS A O 1
ATOM 765 N N . ASP A 1 97 ? 9.380 -2.642 -20.461 1.00 67.75 97 ASP A N 1
ATOM 766 C CA . ASP A 1 97 ? 9.783 -1.389 -21.082 1.00 67.75 97 ASP A CA 1
ATOM 767 C C . ASP A 1 97 ? 9.675 -1.514 -22.603 1.00 67.75 97 ASP A C 1
ATOM 769 O O . ASP A 1 97 ? 10.525 -2.090 -23.275 1.00 67.75 97 ASP A O 1
ATOM 773 N N . SER A 1 98 ? 8.616 -0.925 -23.156 1.00 66.38 98 SER A N 1
ATOM 774 C CA . SER A 1 98 ? 8.372 -0.910 -24.600 1.00 66.38 98 SER A CA 1
ATOM 775 C C . SER A 1 98 ? 9.467 -0.217 -25.426 1.00 66.38 98 SER A C 1
ATOM 777 O O . SER A 1 98 ? 9.570 -0.487 -26.621 1.00 66.38 98 SER A O 1
ATOM 779 N N . ALA A 1 99 ? 10.267 0.680 -24.831 1.00 63.91 99 ALA A N 1
ATOM 780 C CA . ALA A 1 99 ? 11.300 1.421 -25.552 1.00 63.91 99 ALA A CA 1
ATOM 781 C C . ALA A 1 99 ? 12.581 0.596 -25.733 1.00 63.91 99 ALA A C 1
ATOM 783 O O . ALA A 1 99 ? 13.188 0.631 -26.804 1.00 63.91 99 ALA A O 1
ATOM 784 N N . SER A 1 100 ? 12.982 -0.150 -24.703 1.00 68.94 100 SER A N 1
ATOM 785 C CA . SER A 1 100 ? 14.147 -1.044 -24.744 1.00 68.94 100 SER A CA 1
ATOM 786 C C . SER A 1 100 ? 13.795 -2.480 -25.153 1.00 68.94 100 SER A C 1
ATOM 788 O O . SER A 1 100 ? 14.669 -3.227 -25.588 1.00 68.94 100 SER A O 1
ATOM 790 N N . GLY A 1 101 ? 12.522 -2.873 -25.045 1.00 73.00 101 GLY A N 1
ATOM 791 C CA . GLY A 1 101 ? 12.056 -4.254 -25.193 1.00 73.00 101 GLY A CA 1
ATOM 792 C C . GLY A 1 101 ? 12.371 -5.135 -23.979 1.00 73.00 101 GLY A C 1
ATOM 793 O O . GLY A 1 101 ? 12.072 -6.333 -23.994 1.00 73.00 101 GLY A O 1
ATOM 794 N N . GLU A 1 102 ? 12.971 -4.571 -22.930 1.00 72.19 102 GLU A N 1
ATOM 795 C CA . GLU A 1 102 ? 13.362 -5.304 -21.734 1.00 72.19 102 GLU A CA 1
ATOM 796 C C . GLU A 1 102 ? 12.151 -5.584 -20.839 1.00 72.19 102 GLU A C 1
ATOM 798 O O . GLU A 1 102 ? 11.222 -4.786 -20.706 1.00 72.19 102 GLU A O 1
ATOM 803 N N . THR A 1 103 ? 12.148 -6.763 -20.221 1.00 80.19 103 THR A N 1
ATOM 804 C CA . THR A 1 103 ? 11.105 -7.187 -19.284 1.00 80.19 103 THR A CA 1
ATOM 805 C C . THR A 1 103 ? 11.760 -7.567 -17.974 1.00 80.19 103 THR A C 1
ATOM 807 O O . THR A 1 103 ? 12.784 -8.251 -17.979 1.00 80.19 103 THR A O 1
ATOM 810 N N . ASP A 1 104 ? 11.155 -7.168 -16.861 1.00 81.31 104 ASP A N 1
ATOM 811 C CA . ASP A 1 104 ? 11.622 -7.599 -15.552 1.00 81.31 104 ASP A CA 1
ATOM 812 C C . ASP A 1 104 ? 11.585 -9.133 -15.434 1.00 81.31 104 ASP A C 1
ATOM 814 O O . ASP A 1 104 ? 10.627 -9.800 -15.846 1.00 81.31 104 ASP A O 1
ATOM 818 N N . ASN A 1 105 ? 12.620 -9.701 -14.813 1.00 85.12 105 ASN A N 1
ATOM 819 C CA . ASN A 1 105 ? 12.716 -11.140 -14.568 1.00 85.12 105 ASN A CA 1
ATOM 820 C C . ASN A 1 105 ? 11.750 -11.586 -13.460 1.00 85.12 105 ASN A C 1
ATOM 822 O O . ASN A 1 105 ? 11.254 -12.716 -13.472 1.00 85.12 105 ASN A O 1
ATOM 826 N N . VAL A 1 106 ? 11.474 -10.693 -12.507 1.00 88.50 106 VAL A N 1
ATOM 827 C CA . VAL A 1 106 ? 10.584 -10.914 -11.359 1.00 88.50 106 VAL A CA 1
ATOM 828 C C . VAL A 1 106 ? 9.545 -9.801 -11.265 1.00 88.50 106 VAL A C 1
ATOM 830 O O . VAL A 1 106 ? 9.703 -8.742 -11.864 1.00 88.50 106 VAL A O 1
ATOM 833 N N . ALA A 1 107 ? 8.445 -10.040 -10.552 1.00 90.12 107 ALA A N 1
ATOM 834 C CA . ALA A 1 107 ? 7.466 -8.984 -10.323 1.00 90.12 107 ALA A CA 1
ATOM 835 C C . ALA A 1 107 ? 7.997 -7.951 -9.317 1.00 90.12 107 ALA A C 1
ATOM 837 O O . ALA A 1 107 ? 8.798 -8.281 -8.440 1.00 90.12 107 ALA A O 1
ATOM 838 N N . LEU A 1 108 ? 7.508 -6.711 -9.401 1.00 91.25 108 LEU A N 1
ATOM 839 C CA . LEU A 1 108 ? 7.890 -5.651 -8.465 1.00 91.25 108 LEU A CA 1
ATOM 840 C C . LEU A 1 108 ? 7.533 -6.019 -7.014 1.00 91.25 108 LEU A C 1
ATOM 842 O O . LEU A 1 108 ? 8.335 -5.763 -6.115 1.00 91.25 108 LEU A O 1
ATOM 846 N N . TYR A 1 109 ? 6.394 -6.689 -6.787 1.00 93.94 109 TYR A N 1
ATOM 847 C CA . TYR A 1 109 ? 6.023 -7.176 -5.455 1.00 93.94 109 TYR A CA 1
ATOM 848 C C . TYR A 1 109 ? 7.009 -8.227 -4.908 1.00 93.94 109 TYR A C 1
ATOM 850 O O . TYR A 1 109 ? 7.286 -8.227 -3.710 1.00 93.94 109 TYR A O 1
ATOM 858 N N . ASP A 1 110 ? 7.587 -9.084 -5.761 1.00 94.50 110 ASP A N 1
ATOM 859 C CA . ASP A 1 110 ? 8.569 -10.098 -5.343 1.00 94.50 110 ASP A CA 1
ATOM 860 C C . ASP A 1 110 ? 9.890 -9.428 -4.951 1.00 94.50 110 ASP A C 1
ATOM 862 O O . ASP A 1 110 ? 10.461 -9.717 -3.897 1.00 94.50 110 ASP A O 1
ATOM 866 N N . ALA A 1 111 ? 10.351 -8.481 -5.773 1.00 95.19 111 ALA A N 1
ATOM 867 C CA . ALA A 1 111 ? 11.553 -7.700 -5.500 1.00 95.19 111 ALA A CA 1
ATOM 868 C C . ALA A 1 111 ? 11.424 -6.891 -4.198 1.00 95.19 111 ALA A C 1
ATOM 870 O O . ALA A 1 111 ? 12.338 -6.893 -3.370 1.00 95.19 111 ALA A O 1
ATOM 871 N N . ALA A 1 112 ? 10.270 -6.253 -3.979 1.00 96.75 112 ALA A N 1
ATOM 872 C CA . ALA A 1 112 ? 9.961 -5.540 -2.743 1.00 96.75 112 ALA A CA 1
ATOM 873 C C . ALA A 1 112 ? 9.950 -6.469 -1.523 1.00 96.75 112 ALA A C 1
ATOM 875 O O . ALA A 1 112 ? 10.516 -6.129 -0.485 1.00 96.75 112 ALA A O 1
ATOM 876 N N . GLY A 1 113 ? 9.342 -7.652 -1.650 1.00 97.69 113 GLY A N 1
ATOM 877 C CA . GLY A 1 113 ? 9.268 -8.625 -0.563 1.00 97.69 113 GLY A CA 1
ATOM 878 C C . GLY A 1 113 ? 10.649 -9.122 -0.148 1.00 97.69 113 GLY A C 1
ATOM 879 O O . GLY A 1 113 ? 10.975 -9.126 1.039 1.00 97.69 113 GLY A O 1
ATOM 880 N N . LEU A 1 114 ? 11.500 -9.460 -1.121 1.00 97.50 114 LEU A N 1
ATOM 881 C CA . LEU A 1 114 ? 12.893 -9.833 -0.869 1.00 97.50 114 LEU A CA 1
ATOM 882 C C . LEU A 1 114 ? 13.666 -8.708 -0.174 1.00 97.50 114 LEU A C 1
ATOM 884 O O . LEU A 1 114 ? 14.356 -8.964 0.815 1.00 97.50 114 LEU A O 1
ATOM 888 N N . TRP A 1 115 ? 13.517 -7.469 -0.649 1.00 98.00 115 TRP A N 1
ATOM 889 C CA . TRP A 1 115 ? 14.163 -6.303 -0.050 1.00 98.00 115 TRP A CA 1
ATOM 890 C C . TRP A 1 115 ? 13.721 -6.102 1.409 1.00 98.00 115 TRP A C 1
ATOM 892 O O . TRP A 1 115 ? 14.561 -5.949 2.295 1.00 98.00 115 TRP A O 1
ATOM 902 N N . LEU A 1 116 ? 12.420 -6.178 1.704 1.00 98.56 116 LEU A N 1
ATOM 903 C CA . LEU A 1 116 ? 11.889 -6.005 3.063 1.00 98.56 116 LEU A CA 1
ATOM 904 C C . LEU A 1 116 ? 12.320 -7.136 4.011 1.00 98.56 116 LEU A C 1
ATOM 906 O O . LEU A 1 116 ? 12.695 -6.869 5.155 1.00 98.56 116 LEU A O 1
ATOM 910 N N . MET A 1 117 ? 12.358 -8.385 3.538 1.00 98.31 117 MET A N 1
ATOM 911 C CA . MET A 1 117 ? 12.856 -9.518 4.331 1.00 98.31 117 MET A CA 1
ATOM 912 C C . MET A 1 117 ? 14.346 -9.385 4.674 1.00 98.31 117 MET A C 1
ATOM 914 O O . MET A 1 117 ? 14.756 -9.681 5.801 1.00 98.31 117 MET A O 1
ATOM 918 N N . GLN A 1 118 ? 15.171 -8.880 3.749 1.00 98.06 118 GLN A N 1
ATOM 919 C CA . GLN A 1 118 ? 16.577 -8.559 4.038 1.00 98.06 118 GLN A CA 1
ATOM 920 C C . GLN A 1 118 ? 16.700 -7.518 5.163 1.00 98.06 118 GLN A C 1
ATOM 922 O O . GLN A 1 118 ? 17.601 -7.615 6.002 1.00 98.06 118 GLN A O 1
ATOM 927 N N . HIS A 1 119 ? 15.731 -6.604 5.249 1.00 98.12 119 HIS A N 1
ATOM 928 C CA . HIS A 1 119 ? 15.599 -5.589 6.295 1.00 98.12 119 HIS A CA 1
ATOM 929 C C . HIS A 1 119 ? 14.809 -6.054 7.530 1.00 98.12 119 HIS A C 1
ATOM 931 O O . HIS A 1 119 ? 14.376 -5.232 8.337 1.00 98.12 119 HIS A O 1
ATOM 937 N N . LYS A 1 120 ? 14.696 -7.374 7.729 1.00 98.12 120 LYS A N 1
ATOM 938 C CA . LYS A 1 120 ? 14.112 -8.015 8.921 1.00 98.12 120 LYS A CA 1
ATOM 939 C C . LYS A 1 120 ? 12.604 -7.820 9.087 1.00 98.12 120 LYS A C 1
ATOM 941 O O . LYS A 1 120 ? 12.095 -8.016 10.188 1.00 98.12 120 LYS A O 1
ATOM 946 N N . VAL A 1 121 ? 11.883 -7.495 8.015 1.00 98.31 121 VAL A N 1
ATOM 947 C CA . VAL A 1 121 ? 10.422 -7.634 8.010 1.00 98.31 121 VAL A CA 1
ATOM 948 C C . VAL A 1 121 ? 10.082 -9.123 7.882 1.00 98.31 121 VAL A C 1
ATOM 950 O O . VAL A 1 121 ? 10.615 -9.788 6.990 1.00 98.31 121 VAL A O 1
ATOM 953 N N . PRO A 1 122 ? 9.252 -9.679 8.775 1.00 97.94 122 PRO A N 1
ATOM 954 C CA . PRO A 1 122 ? 8.882 -11.083 8.719 1.00 97.94 122 PRO A CA 1
ATOM 955 C C . PRO A 1 122 ? 7.965 -11.364 7.518 1.00 97.94 122 PRO A C 1
ATOM 957 O O . PRO A 1 122 ? 7.159 -10.518 7.132 1.00 97.94 122 PRO A O 1
ATOM 960 N N . ALA A 1 123 ? 8.089 -12.550 6.917 1.00 97.62 123 ALA A N 1
ATOM 961 C CA . ALA A 1 123 ? 7.375 -12.897 5.685 1.00 97.62 123 ALA A CA 1
ATOM 962 C C . ALA A 1 123 ? 5.848 -12.911 5.870 1.00 97.62 123 ALA A C 1
ATOM 964 O O . ALA A 1 123 ? 5.116 -12.556 4.955 1.00 97.62 123 ALA A O 1
ATOM 965 N N . GLU A 1 124 ? 5.367 -13.264 7.062 1.00 97.19 124 GLU A N 1
ATOM 966 C CA . GLU A 1 124 ? 3.948 -13.249 7.421 1.00 97.19 124 GLU A CA 1
ATOM 967 C C . GLU A 1 124 ? 3.325 -11.847 7.451 1.00 97.19 124 GLU A C 1
ATOM 969 O O . GLU A 1 124 ? 2.105 -11.733 7.398 1.00 97.19 124 GLU A O 1
ATOM 974 N N . ALA A 1 125 ? 4.142 -10.789 7.505 1.00 97.94 125 ALA A N 1
ATOM 975 C CA . ALA A 1 125 ? 3.678 -9.407 7.418 1.00 97.94 125 ALA A CA 1
ATOM 976 C C . ALA A 1 125 ? 3.636 -8.883 5.973 1.00 97.94 125 ALA A C 1
ATOM 978 O O . ALA A 1 125 ? 3.402 -7.692 5.768 1.00 97.94 125 ALA A O 1
ATOM 979 N N . LEU A 1 126 ? 3.920 -9.724 4.973 1.00 98.31 126 LEU A N 1
ATOM 980 C CA . LEU A 1 126 ? 4.013 -9.336 3.568 1.00 98.31 126 LEU A CA 1
ATOM 981 C C . LEU A 1 126 ? 2.898 -9.992 2.752 1.00 98.31 126 LEU A C 1
ATOM 983 O O . LEU A 1 126 ? 2.901 -11.200 2.529 1.00 98.31 126 LEU A O 1
ATOM 987 N N . HIS A 1 127 ? 1.994 -9.168 2.234 1.00 97.25 127 HIS A N 1
ATOM 988 C CA . HIS A 1 127 ? 0.998 -9.558 1.246 1.00 97.25 127 HIS A CA 1
ATOM 989 C C . HIS A 1 127 ? 1.410 -9.047 -0.129 1.00 97.25 127 HIS A C 1
ATOM 991 O O . HIS A 1 127 ? 1.878 -7.926 -0.262 1.00 97.25 127 HIS A O 1
ATOM 997 N N . GLY A 1 128 ? 1.218 -9.832 -1.173 1.00 93.12 128 GLY A N 1
ATOM 998 C CA . GLY A 1 128 ? 1.478 -9.458 -2.556 1.00 93.12 128 GLY A CA 1
ATOM 999 C C . GLY A 1 128 ? 0.701 -10.391 -3.466 1.00 93.12 128 GLY A C 1
ATOM 1000 O O . GLY A 1 128 ? -0.504 -10.220 -3.660 1.00 93.12 128 GLY A O 1
ATOM 1001 N N . LYS A 1 129 ? 1.378 -11.418 -3.990 1.00 92.06 129 LYS A N 1
ATOM 1002 C CA . LYS A 1 129 ? 0.763 -12.409 -4.880 1.00 92.06 129 LYS A CA 1
ATOM 1003 C C . LYS A 1 129 ? -0.443 -13.119 -4.252 1.00 92.06 129 LYS A C 1
ATOM 1005 O O . LYS A 1 129 ? -1.419 -13.359 -4.949 1.00 92.06 129 LYS A O 1
ATOM 1010 N N . ASP A 1 130 ? -0.403 -13.414 -2.957 1.00 93.38 130 ASP A N 1
ATOM 1011 C CA . ASP A 1 130 ? -1.507 -14.043 -2.220 1.00 93.38 130 ASP A CA 1
ATOM 1012 C C . ASP A 1 130 ? -2.810 -13.235 -2.323 1.00 93.38 130 ASP A C 1
ATOM 1014 O O . ASP A 1 130 ? -3.861 -13.796 -2.622 1.00 93.38 130 ASP A O 1
ATOM 1018 N N . TRP A 1 131 ? -2.750 -11.912 -2.159 1.00 93.31 131 TRP A N 1
ATOM 1019 C CA . TRP A 1 131 ? -3.916 -11.038 -2.314 1.00 93.31 131 TRP A CA 1
ATOM 1020 C C . TRP A 1 131 ? -4.330 -10.874 -3.777 1.00 93.31 131 TRP A C 1
ATOM 1022 O O . TRP A 1 131 ? -5.523 -10.789 -4.071 1.00 93.31 131 TRP A O 1
ATOM 1032 N N . LEU A 1 132 ? -3.372 -10.850 -4.708 1.00 88.19 132 LEU A N 1
ATOM 1033 C CA . LEU A 1 132 ? -3.684 -10.824 -6.139 1.00 88.19 132 LEU A CA 1
ATOM 1034 C C . LEU A 1 132 ? -4.435 -12.083 -6.573 1.00 88.19 132 LEU A C 1
ATOM 1036 O O . LEU A 1 132 ? -5.454 -11.975 -7.253 1.00 88.19 132 LEU A O 1
ATOM 1040 N N . ASP A 1 133 ? -3.980 -13.252 -6.129 1.00 88.12 133 ASP A N 1
ATOM 1041 C CA . ASP A 1 133 ? -4.626 -14.533 -6.397 1.00 88.12 133 ASP A CA 1
ATOM 1042 C C . ASP A 1 133 ? -6.007 -14.596 -5.727 1.00 88.12 133 ASP A C 1
ATOM 1044 O O . ASP A 1 133 ? -6.998 -14.913 -6.385 1.00 88.12 133 ASP A O 1
ATOM 1048 N N . LEU A 1 134 ? -6.094 -14.224 -4.441 1.00 87.19 134 LEU A N 1
ATOM 1049 C CA . LEU A 1 134 ? -7.337 -14.236 -3.660 1.00 87.19 134 LEU A CA 1
ATOM 1050 C C . LEU A 1 134 ? -8.439 -13.387 -4.306 1.00 87.19 134 LEU A C 1
ATOM 1052 O O . LEU A 1 134 ? -9.613 -13.758 -4.282 1.00 87.19 134 LEU A O 1
ATOM 1056 N N . TYR A 1 135 ? -8.066 -12.249 -4.888 1.00 84.00 135 TYR A N 1
ATOM 1057 C CA . TYR A 1 135 ? -9.005 -11.310 -5.494 1.00 84.00 135 TYR A CA 1
ATOM 1058 C C . TYR A 1 135 ? -9.050 -11.378 -7.022 1.00 84.00 135 TYR A C 1
ATOM 1060 O O . TYR A 1 135 ? -9.689 -10.521 -7.636 1.00 84.00 135 TYR A O 1
ATOM 1068 N N . ASN A 1 136 ? -8.405 -12.384 -7.628 1.00 81.62 136 ASN A N 1
ATOM 1069 C CA . ASN A 1 136 ? -8.273 -12.558 -9.078 1.00 81.62 136 ASN A CA 1
ATOM 1070 C C . ASN A 1 136 ? -7.916 -11.240 -9.794 1.00 81.62 136 ASN A C 1
ATOM 1072 O O . ASN A 1 136 ? -8.541 -10.831 -10.778 1.00 81.62 136 ASN A O 1
ATOM 1076 N N . ALA A 1 137 ? -6.950 -10.523 -9.225 1.00 75.25 137 ALA A N 1
ATOM 1077 C CA . ALA A 1 137 ? -6.623 -9.163 -9.601 1.00 75.25 137 ALA A CA 1
ATOM 1078 C C . ALA A 1 137 ? -5.265 -9.081 -10.295 1.00 75.25 137 ALA A C 1
ATOM 1080 O O . ALA A 1 137 ? -4.338 -9.841 -10.027 1.00 75.25 137 ALA A O 1
ATOM 1081 N N . ARG A 1 138 ? -5.132 -8.085 -11.172 1.00 74.88 138 ARG A N 1
ATOM 1082 C CA . ARG A 1 138 ? -3.862 -7.705 -11.790 1.00 74.88 138 ARG A CA 1
ATOM 1083 C C . ARG A 1 138 ? -3.607 -6.222 -11.544 1.00 74.88 138 ARG A C 1
ATOM 1085 O O . ARG A 1 138 ? -4.527 -5.410 -11.628 1.00 74.88 138 ARG A O 1
ATOM 1092 N N . GLN A 1 139 ? -2.360 -5.872 -11.249 1.00 72.62 139 GLN A N 1
ATOM 1093 C CA . GLN A 1 139 ? -1.925 -4.502 -10.993 1.00 72.62 139 GLN A CA 1
ATOM 1094 C C . GLN A 1 139 ? -1.167 -3.953 -12.196 1.00 72.62 139 GLN A C 1
ATOM 1096 O O . GLN A 1 139 ? -0.094 -4.440 -12.542 1.00 72.62 139 GLN A O 1
ATOM 1101 N N . TYR A 1 140 ? -1.748 -2.943 -12.833 1.00 67.69 140 TYR A N 1
ATOM 1102 C CA . TYR A 1 140 ? -1.156 -2.272 -13.995 1.00 67.69 140 TYR A CA 1
ATOM 1103 C C . TYR A 1 140 ? -0.900 -0.783 -13.748 1.00 67.69 140 TYR A C 1
ATOM 1105 O O . TYR A 1 140 ? -0.280 -0.114 -14.566 1.00 67.69 140 TYR A O 1
ATOM 1113 N N . ASN A 1 141 ? -1.447 -0.236 -12.662 1.00 76.12 141 ASN A N 1
ATOM 1114 C CA . ASN A 1 141 ? -1.313 1.162 -12.278 1.00 76.12 141 ASN A CA 1
ATOM 1115 C C . ASN A 1 141 ? -1.762 1.358 -10.822 1.00 76.12 141 ASN A C 1
ATOM 1117 O O . ASN A 1 141 ? -2.457 0.510 -10.257 1.00 76.12 141 ASN A O 1
ATOM 1121 N N . GLY A 1 142 ? -1.488 2.545 -10.276 1.00 76.44 142 GLY A N 1
ATOM 1122 C CA . GLY A 1 142 ? -1.854 2.900 -8.901 1.00 76.44 142 GLY A CA 1
ATOM 1123 C C . GLY A 1 142 ? -3.348 2.791 -8.554 1.00 76.44 142 GLY A C 1
ATOM 1124 O O . GLY A 1 142 ? -3.684 2.603 -7.390 1.00 76.44 142 GLY A O 1
ATOM 1125 N N . ALA A 1 143 ? -4.271 2.864 -9.524 1.00 79.50 143 ALA A N 1
ATOM 1126 C CA . ALA A 1 143 ? -5.694 2.642 -9.235 1.00 79.50 143 ALA A CA 1
ATOM 1127 C C . ALA A 1 143 ? -5.974 1.159 -8.955 1.00 79.50 143 ALA A C 1
ATOM 1129 O O . ALA A 1 143 ? -6.660 0.830 -7.990 1.00 79.50 143 ALA A O 1
ATOM 1130 N N . ALA A 1 144 ? -5.415 0.264 -9.776 1.00 80.12 144 ALA A N 1
ATOM 1131 C CA . ALA A 1 144 ? -5.530 -1.179 -9.581 1.00 80.12 144 ALA A CA 1
ATOM 1132 C C . ALA A 1 144 ? -4.859 -1.624 -8.273 1.00 80.12 144 ALA A C 1
ATOM 1134 O O . ALA A 1 144 ? -5.417 -2.440 -7.546 1.00 80.12 144 ALA A O 1
ATOM 1135 N N . GLU A 1 145 ? -3.707 -1.041 -7.941 1.00 87.19 145 GLU A N 1
ATOM 1136 C CA . GLU A 1 145 ? -3.010 -1.280 -6.673 1.00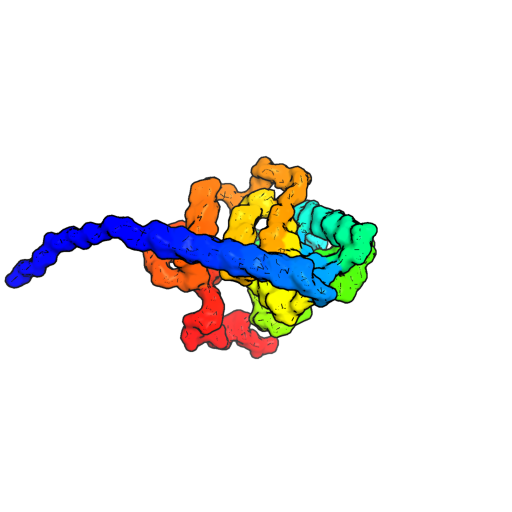 87.19 145 GLU A CA 1
ATOM 1137 C C . GLU A 1 145 ? -3.900 -0.945 -5.474 1.00 87.19 145 GLU A C 1
ATOM 1139 O O . GLU A 1 145 ? -4.157 -1.805 -4.630 1.00 87.19 145 GLU A O 1
ATOM 1144 N N . ILE A 1 146 ? -4.457 0.270 -5.443 1.00 88.06 146 ILE A N 1
ATOM 1145 C CA . ILE A 1 146 ? -5.310 0.715 -4.337 1.00 88.06 146 ILE A CA 1
ATOM 1146 C C . ILE A 1 146 ? -6.651 -0.038 -4.326 1.00 88.06 146 ILE A C 1
ATOM 1148 O O . ILE A 1 146 ? -7.168 -0.295 -3.244 1.00 88.06 146 ILE A O 1
ATOM 1152 N N . LYS A 1 147 ? -7.198 -0.477 -5.474 1.00 88.19 147 LYS A N 1
ATOM 1153 C CA . LYS A 1 147 ? -8.415 -1.321 -5.517 1.00 88.19 147 LYS A CA 1
ATOM 1154 C C . LYS A 1 147 ? -8.209 -2.630 -4.751 1.00 88.19 147 LYS A C 1
ATOM 1156 O O . LYS A 1 147 ? -9.062 -3.009 -3.950 1.00 88.19 147 LYS A O 1
ATOM 1161 N N . VAL A 1 148 ? -7.095 -3.322 -4.999 1.00 90.00 148 VAL A N 1
ATOM 1162 C CA . VAL A 1 148 ? -6.789 -4.596 -4.327 1.00 90.00 148 VAL A CA 1
ATOM 1163 C C . VAL A 1 148 ? -6.540 -4.365 -2.842 1.00 90.00 148 VAL A C 1
ATOM 1165 O O . VAL A 1 148 ? -7.118 -5.064 -2.011 1.00 90.00 148 VAL A O 1
ATOM 1168 N N . ALA A 1 149 ? -5.762 -3.334 -2.505 1.00 93.62 149 ALA A N 1
ATOM 1169 C CA . ALA A 1 149 ? -5.508 -2.977 -1.117 1.00 93.62 149 ALA A CA 1
ATOM 1170 C C . ALA A 1 149 ? -6.797 -2.630 -0.360 1.00 93.62 149 ALA A C 1
ATOM 1172 O O . ALA A 1 149 ? -6.993 -3.070 0.769 1.00 93.62 149 ALA A O 1
ATOM 1173 N N . ALA A 1 150 ? -7.710 -1.892 -0.998 1.00 92.56 150 ALA A N 1
ATOM 1174 C CA . ALA A 1 150 ? -9.001 -1.544 -0.425 1.00 92.56 150 ALA A CA 1
ATOM 1175 C C . ALA A 1 150 ? -9.856 -2.783 -0.156 1.00 92.56 150 ALA A C 1
ATOM 1177 O O . ALA A 1 150 ? -10.461 -2.888 0.908 1.00 92.56 150 ALA A O 1
ATOM 1178 N N . LYS A 1 151 ? -9.871 -3.749 -1.083 1.00 92.31 151 LYS A N 1
ATOM 1179 C CA . LYS A 1 151 ? -10.577 -5.014 -0.870 1.00 92.31 151 LYS A CA 1
ATOM 1180 C C . LYS A 1 151 ? -9.985 -5.795 0.303 1.00 92.31 151 LYS A C 1
ATOM 1182 O O . LYS A 1 151 ? -10.732 -6.206 1.184 1.00 92.31 151 LYS A O 1
ATOM 1187 N N . GLY A 1 152 ? -8.658 -5.903 0.367 1.00 93.88 152 GLY A N 1
ATOM 1188 C CA . GLY A 1 152 ? -7.968 -6.506 1.504 1.00 93.88 152 GLY A CA 1
ATOM 1189 C C . GLY A 1 152 ? -8.275 -5.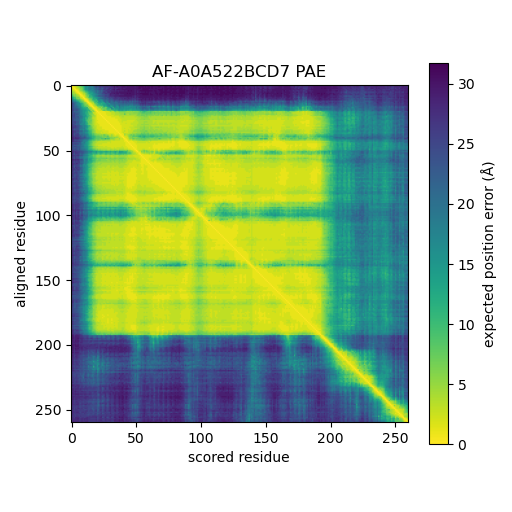819 2.833 1.00 93.88 152 GLY A C 1
ATOM 1190 O O . GLY A 1 152 ? -8.578 -6.498 3.809 1.00 93.88 152 GLY A O 1
ATOM 1191 N N . PHE A 1 153 ? -8.296 -4.487 2.862 1.00 95.62 153 PHE A N 1
ATOM 1192 C CA . PHE A 1 153 ? -8.659 -3.705 4.044 1.00 95.62 153 PHE A CA 1
ATOM 1193 C C . PHE A 1 153 ? -10.112 -3.926 4.498 1.00 95.62 153 PHE A C 1
ATOM 1195 O O . PHE A 1 153 ? -10.396 -4.015 5.694 1.00 95.62 153 PHE A O 1
ATOM 1202 N N . ILE A 1 154 ? -11.054 -3.983 3.554 1.00 92.94 154 ILE A N 1
ATOM 1203 C CA . ILE A 1 154 ? -12.481 -4.157 3.852 1.00 92.94 154 ILE A CA 1
ATOM 1204 C C . ILE A 1 154 ? -12.752 -5.576 4.362 1.00 92.94 154 ILE A C 1
ATOM 1206 O O . ILE A 1 154 ? -13.410 -5.732 5.393 1.00 92.94 154 ILE A O 1
ATOM 1210 N N . ASP A 1 155 ? -12.204 -6.587 3.684 1.00 93.88 155 ASP A N 1
ATOM 1211 C CA . ASP A 1 155 ? -12.428 -8.002 3.997 1.00 93.88 155 ASP A CA 1
ATOM 1212 C C . ASP A 1 155 ? -11.731 -8.426 5.309 1.00 93.88 155 ASP A C 1
ATOM 1214 O O . ASP A 1 155 ? -12.128 -9.412 5.931 1.00 93.88 155 ASP A O 1
ATOM 1218 N N . ASN A 1 156 ? -10.735 -7.662 5.781 1.00 94.81 156 ASN A N 1
ATOM 1219 C CA . ASN A 1 156 ? -9.994 -7.944 7.012 1.00 94.81 156 ASN A CA 1
ATOM 1220 C C . ASN A 1 156 ? -10.260 -6.874 8.084 1.00 94.81 156 ASN A C 1
ATOM 1222 O O . ASN A 1 156 ? -9.609 -5.826 8.099 1.00 94.81 156 ASN A O 1
ATOM 1226 N N . PRO A 1 157 ? -11.162 -7.128 9.052 1.00 93.00 157 PRO A N 1
ATOM 1227 C CA . PRO A 1 157 ? -11.569 -6.118 10.024 1.00 93.00 157 PRO A CA 1
ATOM 1228 C C . PRO A 1 157 ? -10.491 -5.713 11.036 1.00 93.00 157 PRO A C 1
ATOM 1230 O O . PRO A 1 157 ? -10.711 -4.774 11.801 1.00 93.00 157 PRO A O 1
ATOM 1233 N N . ARG A 1 158 ? -9.349 -6.410 11.029 1.00 96.12 158 ARG A N 1
ATOM 1234 C CA . ARG A 1 158 ? -8.186 -6.112 11.867 1.00 96.12 158 ARG A CA 1
ATOM 1235 C C . ARG A 1 158 ? -7.378 -4.900 11.416 1.00 96.12 158 ARG A C 1
ATOM 1237 O O . ARG A 1 158 ? -6.591 -4.378 12.199 1.00 96.12 158 ARG A O 1
ATOM 1244 N N . PHE A 1 159 ? -7.564 -4.450 10.174 1.00 96.94 159 PHE A N 1
ATOM 1245 C CA . PHE A 1 159 ? -6.873 -3.261 9.702 1.00 96.94 159 PHE A CA 1
ATOM 1246 C C . PHE A 1 159 ? -7.573 -1.986 10.181 1.00 96.94 159 PHE A C 1
ATOM 1248 O O . PHE A 1 159 ? -8.770 -1.801 9.946 1.00 96.94 159 PHE A O 1
ATOM 1255 N N . SER A 1 160 ? -6.826 -1.103 10.841 1.00 94.69 160 SER A N 1
ATOM 1256 C CA . SER A 1 160 ? -7.303 0.183 11.363 1.00 94.69 160 SER A CA 1
ATOM 1257 C C . SER A 1 160 ? -7.228 1.300 10.329 1.00 94.69 160 SER A C 1
ATOM 1259 O O . SER A 1 160 ? -8.156 2.100 10.193 1.00 94.69 160 SER A O 1
ATOM 1261 N N . ASP A 1 161 ? -6.132 1.331 9.581 1.00 95.00 161 ASP A N 1
ATOM 1262 C CA . ASP A 1 161 ? -5.768 2.396 8.656 1.00 95.00 161 ASP A CA 1
ATOM 1263 C C . ASP A 1 161 ? -4.957 1.850 7.475 1.00 95.00 161 ASP A C 1
ATOM 1265 O O . ASP A 1 161 ? -4.515 0.696 7.475 1.00 95.00 161 ASP A O 1
ATOM 1269 N N . VAL A 1 162 ? -4.809 2.686 6.445 1.00 97.44 162 VAL A N 1
ATOM 1270 C CA . VAL A 1 162 ? -4.021 2.369 5.257 1.00 97.44 162 VAL A CA 1
ATOM 1271 C C . VAL A 1 162 ? -3.089 3.531 4.947 1.00 97.44 162 VAL A C 1
ATOM 1273 O O . VAL A 1 162 ? -3.553 4.640 4.697 1.00 97.44 162 VAL A O 1
ATOM 1276 N N . THR A 1 163 ? -1.788 3.270 4.880 1.00 98.06 163 THR A N 1
ATOM 1277 C CA . THR A 1 163 ? -0.774 4.240 4.456 1.00 98.06 163 THR A CA 1
ATOM 1278 C C . THR A 1 163 ? -0.238 3.871 3.078 1.00 98.06 163 THR A C 1
ATOM 1280 O O . THR A 1 163 ? 0.322 2.797 2.889 1.00 98.06 163 THR A O 1
ATOM 1283 N N . TYR A 1 164 ? -0.363 4.771 2.105 1.00 97.12 164 TYR A N 1
ATOM 1284 C CA . TYR A 1 164 ? 0.180 4.610 0.756 1.00 97.12 164 TYR A CA 1
ATOM 1285 C C . TYR A 1 164 ? 1.419 5.482 0.568 1.00 97.12 164 TYR A C 1
ATOM 1287 O O . TYR A 1 164 ? 1.346 6.707 0.674 1.00 97.12 164 TYR A O 1
ATOM 1295 N N . VAL A 1 165 ? 2.558 4.852 0.283 1.00 96.94 165 VAL A N 1
ATOM 1296 C CA . VAL A 1 165 ? 3.860 5.511 0.141 1.00 96.94 165 VAL A CA 1
ATOM 1297 C C . VAL A 1 165 ? 4.156 5.738 -1.333 1.00 96.94 165 VAL A C 1
ATOM 1299 O O . VAL A 1 165 ? 4.376 4.787 -2.083 1.00 96.94 165 VAL A O 1
ATOM 1302 N N . SER A 1 166 ? 4.150 6.999 -1.762 1.00 92.31 166 SER A N 1
ATOM 1303 C CA . SER A 1 166 ? 4.124 7.366 -3.180 1.00 92.31 166 SER A CA 1
ATOM 1304 C C . SER A 1 166 ? 5.187 8.386 -3.568 1.00 92.31 166 SER A C 1
ATOM 1306 O O . SER A 1 166 ? 5.775 9.059 -2.722 1.00 92.31 166 SER A O 1
ATOM 1308 N N . SER A 1 167 ? 5.379 8.563 -4.878 1.00 87.12 167 SER A N 1
ATOM 1309 C CA . SER A 1 167 ? 6.057 9.750 -5.410 1.00 87.12 167 SER A CA 1
ATOM 1310 C C . SER A 1 167 ? 5.204 11.013 -5.165 1.00 87.12 167 SER A C 1
ATOM 1312 O O . SER A 1 167 ? 3.978 10.911 -4.979 1.00 87.12 167 SER A O 1
ATOM 1314 N N . PRO A 1 168 ? 5.793 12.224 -5.227 1.00 84.31 168 PRO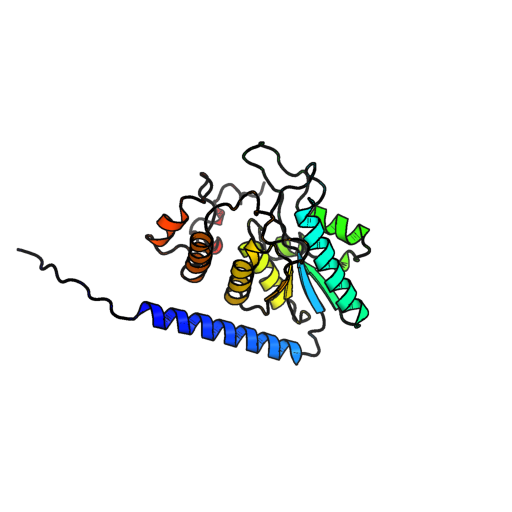 A N 1
ATOM 1315 C CA . PRO A 1 168 ? 5.032 13.472 -5.181 1.00 84.31 168 PRO A CA 1
ATOM 1316 C C . PRO A 1 168 ? 3.950 13.552 -6.268 1.00 84.31 168 PRO A C 1
ATOM 1318 O O . PRO A 1 168 ? 2.823 13.968 -5.993 1.00 84.31 168 PRO A O 1
ATOM 1321 N N . GLY A 1 169 ? 4.266 13.100 -7.489 1.00 80.00 169 GLY A N 1
ATOM 1322 C CA . GLY A 1 169 ? 3.369 13.157 -8.647 1.00 80.00 169 GLY A CA 1
ATOM 1323 C C . GLY A 1 169 ? 2.145 12.242 -8.544 1.00 80.00 169 GLY A C 1
ATOM 1324 O O . GLY A 1 169 ? 1.145 12.468 -9.231 1.00 80.00 169 GLY A O 1
ATOM 1325 N N . GLN A 1 170 ? 2.174 11.238 -7.665 1.00 82.81 170 GLN A N 1
ATOM 1326 C CA . GLN A 1 170 ? 1.064 10.311 -7.424 1.00 82.81 170 GLN A CA 1
ATOM 1327 C C . GLN A 1 170 ? 0.120 10.758 -6.302 1.00 82.81 170 GLN A C 1
ATOM 1329 O O . GLN A 1 170 ? -0.999 10.246 -6.233 1.00 82.81 170 GLN A O 1
ATOM 1334 N N . ARG A 1 171 ? 0.526 11.707 -5.446 1.00 85.62 171 ARG A N 1
ATOM 1335 C CA . ARG A 1 171 ? -0.159 12.008 -4.177 1.00 85.62 171 ARG A CA 1
ATOM 1336 C C . ARG A 1 171 ? -1.645 12.327 -4.336 1.00 85.62 171 ARG A C 1
ATOM 1338 O O . ARG A 1 171 ? -2.492 11.759 -3.641 1.00 85.62 171 ARG A O 1
ATOM 1345 N N . GLU A 1 172 ? -1.967 13.233 -5.255 1.00 80.62 172 GLU A N 1
ATOM 1346 C CA . GLU A 1 172 ? -3.353 13.647 -5.499 1.00 80.62 172 GLU A CA 1
ATOM 1347 C C . GLU A 1 172 ? -4.181 12.492 -6.072 1.00 80.62 172 GLU A C 1
ATOM 1349 O O . GLU A 1 172 ? -5.298 12.248 -5.619 1.00 80.62 172 GLU A O 1
ATOM 1354 N N . ARG A 1 173 ? -3.613 11.720 -7.012 1.00 80.88 173 ARG A N 1
ATOM 1355 C CA . ARG A 1 173 ? 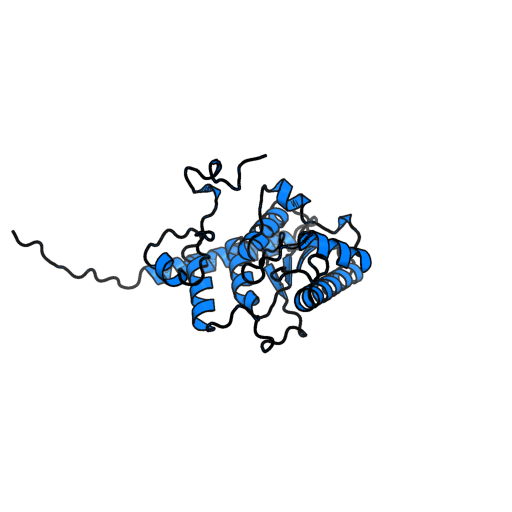-4.293 10.558 -7.607 1.00 80.88 173 ARG A CA 1
ATOM 1356 C C . ARG A 1 173 ? -4.570 9.480 -6.562 1.00 80.88 173 ARG A C 1
ATOM 1358 O O . ARG A 1 173 ? -5.694 8.997 -6.491 1.00 80.88 173 ARG A O 1
ATOM 1365 N N . ALA A 1 174 ? -3.583 9.150 -5.731 1.00 85.81 174 ALA A N 1
ATOM 1366 C CA . ALA A 1 174 ? -3.723 8.168 -4.660 1.00 85.81 174 ALA A CA 1
ATOM 1367 C C . ALA A 1 174 ? -4.830 8.570 -3.676 1.00 85.81 174 ALA A C 1
ATOM 1369 O O . ALA A 1 174 ? -5.728 7.774 -3.411 1.00 85.81 174 ALA A O 1
ATOM 1370 N N . THR A 1 175 ? -4.841 9.835 -3.238 1.00 83.69 175 THR A N 1
ATOM 1371 C CA . THR A 1 175 ? -5.910 10.383 -2.381 1.00 83.69 175 THR A CA 1
ATOM 1372 C C . THR A 1 175 ? -7.294 10.181 -3.006 1.00 83.69 175 THR A C 1
ATOM 1374 O O . THR A 1 175 ? -8.233 9.748 -2.337 1.00 83.69 175 THR A O 1
ATOM 1377 N N . MET A 1 176 ? -7.428 10.462 -4.305 1.00 80.50 176 MET A N 1
ATOM 1378 C CA . MET A 1 176 ? -8.695 10.290 -5.015 1.00 80.50 176 MET A CA 1
ATOM 1379 C C . MET A 1 176 ? -9.114 8.824 -5.142 1.00 80.50 176 MET A C 1
ATOM 1381 O O . MET A 1 176 ? -10.299 8.526 -5.004 1.00 80.50 176 MET A O 1
ATOM 1385 N N . TYR A 1 177 ? -8.170 7.906 -5.360 1.00 85.44 177 TYR A N 1
ATOM 1386 C CA . TYR A 1 177 ? -8.455 6.472 -5.388 1.00 85.44 177 TYR A CA 1
ATOM 1387 C C . TYR A 1 177 ? -8.904 5.956 -4.017 1.00 85.44 177 TYR A C 1
ATOM 1389 O O . TYR A 1 177 ? -9.904 5.246 -3.945 1.00 85.44 177 TYR A O 1
ATOM 1397 N N . GLY A 1 178 ? -8.255 6.378 -2.927 1.00 85.06 178 GLY A N 1
ATOM 1398 C CA . GLY A 1 178 ? -8.686 6.044 -1.565 1.00 85.06 178 GLY A CA 1
ATOM 1399 C C . GLY A 1 178 ? -10.127 6.479 -1.280 1.00 85.06 178 GLY A C 1
ATOM 1400 O O . GLY A 1 178 ? -10.931 5.684 -0.797 1.00 85.06 178 GLY A O 1
ATOM 1401 N N . LEU A 1 179 ? -10.494 7.704 -1.678 1.00 81.56 179 LEU A N 1
ATOM 1402 C CA . LEU A 1 179 ? -11.877 8.190 -1.584 1.00 81.56 179 LEU A CA 1
ATOM 1403 C C . LEU A 1 179 ? -12.843 7.388 -2.463 1.00 81.56 179 LEU A C 1
ATOM 1405 O O . LEU A 1 179 ? -13.942 7.060 -2.019 1.00 81.56 179 LEU A O 1
ATOM 1409 N N . ALA A 1 180 ? -12.461 7.077 -3.704 1.00 79.25 180 ALA A N 1
ATOM 1410 C CA . ALA A 1 180 ? -13.307 6.326 -4.627 1.00 79.25 180 ALA A CA 1
ATOM 1411 C C . ALA A 1 180 ? -13.634 4.925 -4.083 1.00 79.25 180 ALA A C 1
ATOM 1413 O O . ALA A 1 180 ? -14.800 4.512 -4.128 1.00 79.25 180 ALA A O 1
ATOM 1414 N N . TYR A 1 181 ? -12.626 4.255 -3.517 1.00 86.12 181 TYR A N 1
ATOM 1415 C CA . TYR A 1 181 ? -12.726 2.928 -2.906 1.00 86.12 181 TYR A CA 1
ATOM 1416 C C . TYR A 1 181 ? -13.140 2.946 -1.426 1.00 86.12 181 TYR A C 1
ATOM 1418 O O . TYR A 1 181 ? -13.206 1.890 -0.810 1.00 86.12 181 TYR A O 1
ATOM 1426 N N . GLU A 1 182 ? -13.478 4.120 -0.881 1.00 88.25 182 GLU A N 1
ATOM 1427 C CA . GLU A 1 182 ? -14.046 4.299 0.463 1.00 88.25 182 GLU A CA 1
ATOM 1428 C C . GLU A 1 182 ? -13.172 3.761 1.607 1.00 88.25 182 GLU A C 1
ATOM 1430 O O . GLU A 1 182 ? -13.695 3.297 2.616 1.00 88.25 182 GLU A O 1
ATOM 1435 N N . ILE A 1 183 ? -11.846 3.875 1.491 1.00 91.62 183 ILE A N 1
ATOM 1436 C CA . ILE A 1 183 ? -10.906 3.493 2.555 1.00 91.62 183 ILE A CA 1
ATOM 1437 C C . ILE A 1 183 ? -10.227 4.712 3.197 1.00 91.62 183 ILE A C 1
ATOM 1439 O O . ILE A 1 183 ? -10.031 5.731 2.526 1.00 91.62 183 ILE A O 1
ATOM 1443 N N . PRO A 1 184 ? -9.838 4.635 4.486 1.00 92.69 184 PRO A N 1
ATOM 1444 C CA . PRO A 1 184 ? -9.106 5.695 5.176 1.00 92.69 184 PRO A CA 1
ATOM 1445 C C . PRO A 1 184 ? -7.630 5.699 4.755 1.00 92.69 184 PRO A C 1
ATOM 1447 O O . PRO A 1 184 ? -6.754 5.321 5.527 1.00 92.69 184 PRO A O 1
ATOM 1450 N N . LEU A 1 185 ? -7.380 6.102 3.508 1.00 94.19 185 LEU A N 1
ATOM 1451 C CA . LEU A 1 185 ? -6.052 6.142 2.905 1.00 94.19 185 LEU A CA 1
ATOM 1452 C C . LEU A 1 185 ? -5.310 7.428 3.277 1.00 94.19 185 LEU A C 1
ATOM 1454 O O . LEU A 1 185 ? -5.667 8.512 2.807 1.00 94.19 185 LEU A O 1
ATOM 1458 N N . ASP A 1 186 ? -4.236 7.294 4.041 1.00 96.50 186 ASP A N 1
ATOM 1459 C CA . ASP A 1 186 ? -3.259 8.351 4.252 1.00 96.50 186 ASP A CA 1
ATOM 1460 C C . ASP A 1 186 ? -2.129 8.209 3.224 1.00 96.50 186 ASP A C 1
ATOM 1462 O O . ASP A 1 186 ? -1.637 7.116 2.951 1.00 96.50 186 ASP A O 1
ATOM 1466 N N . VAL A 1 187 ? -1.738 9.318 2.592 1.00 95.31 187 VAL A N 1
ATOM 1467 C CA . VAL A 1 187 ? -0.708 9.309 1.544 1.00 95.31 187 VAL A CA 1
ATOM 1468 C C . VAL A 1 187 ? 0.571 9.941 2.074 1.00 95.31 187 VAL A C 1
ATOM 1470 O O . VAL A 1 187 ? 0.607 11.142 2.358 1.00 95.31 187 VAL A O 1
ATOM 1473 N N . MET A 1 188 ? 1.625 9.133 2.159 1.00 96.12 188 MET A N 1
ATOM 1474 C CA . MET A 1 188 ? 2.964 9.544 2.563 1.00 96.12 188 MET A CA 1
ATOM 1475 C C . MET A 1 188 ? 3.847 9.745 1.330 1.00 96.12 188 MET A C 1
ATOM 1477 O O . MET A 1 188 ? 3.947 8.873 0.471 1.00 96.12 188 MET A O 1
ATOM 1481 N N . VAL A 1 189 ? 4.530 10.887 1.269 1.00 93.94 189 VAL A N 1
ATOM 1482 C CA . VAL A 1 189 ? 5.560 11.163 0.261 1.00 93.94 189 VAL A CA 1
ATOM 1483 C C . VAL A 1 189 ? 6.902 11.267 0.986 1.00 93.94 189 VAL A C 1
ATOM 1485 O O . VAL A 1 189 ? 7.043 12.167 1.819 1.00 93.94 189 VAL A O 1
ATOM 1488 N N . PRO A 1 190 ? 7.866 10.368 0.717 1.00 93.00 190 PRO A N 1
ATOM 1489 C CA . PRO A 1 190 ? 9.197 10.449 1.305 1.00 93.00 190 PRO A CA 1
ATOM 1490 C C . PRO A 1 190 ? 9.860 11.798 0.980 1.00 93.00 190 PRO A C 1
ATOM 1492 O O . PRO A 1 190 ? 9.788 12.235 -0.172 1.00 93.00 190 PRO A O 1
ATOM 1495 N N . PRO A 1 191 ? 10.524 12.457 1.946 1.00 86.62 191 PRO A N 1
ATOM 1496 C CA . PRO A 1 191 ? 11.145 13.767 1.728 1.00 86.62 191 PRO A CA 1
ATOM 1497 C C . PRO A 1 191 ? 12.268 13.723 0.682 1.00 86.62 191 PRO A C 1
ATOM 1499 O O . PRO A 1 191 ? 12.490 14.707 -0.023 1.00 86.62 191 PRO A O 1
ATOM 1502 N N . ASP A 1 192 ? 12.927 12.570 0.548 1.00 85.50 192 ASP A N 1
ATOM 1503 C CA . ASP A 1 192 ? 14.038 12.358 -0.384 1.00 85.50 192 ASP A CA 1
ATOM 1504 C C . ASP A 1 192 ? 13.577 12.250 -1.847 1.00 85.50 192 ASP A C 1
ATOM 1506 O O . ASP A 1 192 ? 14.368 12.444 -2.771 1.00 85.50 192 ASP A O 1
ATOM 1510 N N . LEU A 1 193 ? 12.277 12.032 -2.080 1.00 81.94 193 LEU A N 1
ATOM 1511 C CA . LEU A 1 193 ? 11.661 12.165 -3.398 1.00 81.94 193 LEU A CA 1
ATOM 1512 C C . LEU A 1 193 ? 11.288 13.634 -3.617 1.00 81.94 193 LEU A C 1
ATOM 1514 O O . LEU A 1 193 ? 10.135 14.041 -3.470 1.00 81.94 193 LEU A O 1
ATOM 1518 N N . SER A 1 194 ? 12.282 14.471 -3.920 1.00 59.19 194 SER A N 1
ATOM 1519 C CA . SER A 1 194 ? 12.033 15.893 -4.186 1.00 59.19 194 SER A CA 1
ATOM 1520 C C . SER A 1 194 ? 11.090 16.079 -5.387 1.00 59.19 194 SER A C 1
ATOM 1522 O O . SER A 1 194 ? 11.182 15.356 -6.376 1.00 59.19 194 SER A O 1
ATOM 1524 N N . ALA A 1 195 ? 10.242 17.115 -5.359 1.00 54.19 195 ALA A N 1
ATOM 1525 C CA . ALA A 1 195 ? 9.351 17.476 -6.475 1.00 54.19 195 ALA A CA 1
ATOM 1526 C C . ALA A 1 195 ? 10.086 17.801 -7.798 1.00 54.19 195 ALA A C 1
ATOM 1528 O O . ALA A 1 195 ? 9.449 17.904 -8.845 1.00 54.19 195 ALA A O 1
ATOM 1529 N N . ASN A 1 196 ? 11.414 17.969 -7.741 1.00 44.75 196 ASN A N 1
ATOM 1530 C CA . ASN A 1 196 ? 12.287 18.268 -8.876 1.00 44.75 196 ASN A CA 1
ATOM 1531 C C . ASN A 1 196 ? 12.980 17.033 -9.461 1.00 44.75 196 ASN A C 1
ATOM 1533 O O . ASN A 1 196 ? 13.570 17.141 -10.537 1.00 44.75 196 ASN A O 1
ATOM 1537 N N . GLN A 1 197 ? 12.898 15.867 -8.810 1.00 47.41 197 GLN A N 1
ATOM 1538 C CA . GLN A 1 197 ? 13.058 14.618 -9.542 1.00 47.41 197 GLN A CA 1
ATOM 1539 C C . GLN A 1 197 ? 11.804 14.510 -10.398 1.00 47.41 197 GLN A C 1
ATOM 1541 O O . GLN A 1 197 ? 10.765 14.038 -9.944 1.00 47.41 197 GLN A O 1
ATOM 1546 N N . GLN A 1 198 ? 11.880 15.082 -11.607 1.00 41.94 198 GLN A N 1
ATOM 1547 C CA . GLN A 1 198 ? 10.926 14.802 -12.667 1.00 41.94 198 GLN A CA 1
ATOM 1548 C C . GLN A 1 198 ? 10.652 13.307 -12.582 1.00 41.94 198 GLN A C 1
ATOM 1550 O O . GLN A 1 198 ? 11.590 12.523 -12.706 1.00 41.94 198 GLN A O 1
ATOM 1555 N N . GLU A 1 199 ? 9.400 12.915 -12.340 1.00 45.19 199 GLU A N 1
ATOM 1556 C CA . GLU A 1 199 ? 8.953 11.596 -12.766 1.00 45.19 199 GLU A CA 1
ATOM 1557 C C . GLU A 1 199 ? 9.411 11.515 -14.224 1.00 45.19 199 GLU A C 1
ATOM 1559 O O . GLU A 1 199 ? 8.847 12.204 -15.079 1.00 45.19 199 GLU A O 1
ATOM 1564 N N . LEU A 1 200 ? 10.505 10.786 -14.483 1.00 41.72 200 LEU A N 1
ATOM 1565 C CA . LEU A 1 200 ? 11.267 10.832 -15.740 1.00 41.72 200 LEU A CA 1
ATOM 1566 C C . LEU A 1 200 ? 10.410 10.409 -16.951 1.00 41.72 200 LEU A C 1
ATOM 1568 O O . LEU A 1 200 ? 10.856 10.499 -18.087 1.00 41.72 200 LEU A O 1
ATOM 1572 N N . PHE A 1 201 ? 9.152 10.023 -16.711 1.00 39.72 201 PHE A N 1
ATOM 1573 C CA . PHE A 1 201 ? 8.163 9.593 -17.688 1.00 39.72 201 PHE A CA 1
ATOM 1574 C C . PHE A 1 201 ? 6.813 10.345 -17.645 1.00 39.72 201 PHE A C 1
ATOM 1576 O O . PHE A 1 201 ? 5.915 10.019 -18.422 1.00 39.72 201 PHE A O 1
ATOM 1583 N N . HIS A 1 202 ? 6.622 11.368 -16.797 1.00 42.19 202 HIS A N 1
ATOM 1584 C CA . HIS A 1 202 ? 5.352 12.123 -16.715 1.00 42.19 202 HIS A CA 1
ATOM 1585 C C . HIS A 1 202 ? 5.508 13.635 -16.942 1.00 42.19 202 HIS A C 1
ATOM 1587 O O . HIS A 1 202 ? 4.760 14.450 -16.395 1.00 42.19 202 HIS A O 1
ATOM 1593 N N . SER A 1 203 ? 6.437 14.023 -17.818 1.00 32.75 203 SER A N 1
ATOM 1594 C CA . SER A 1 203 ? 6.632 15.398 -18.289 1.00 32.75 203 SER A CA 1
ATOM 1595 C C . SER A 1 203 ? 5.483 15.901 -19.174 1.00 32.75 203 SER A C 1
ATOM 1597 O O . SER A 1 203 ? 5.681 16.250 -20.328 1.00 32.75 203 SER A O 1
ATOM 1599 N N . GLN A 1 204 ? 4.265 16.020 -18.642 1.00 37.34 204 GLN A N 1
ATOM 1600 C CA . GLN A 1 204 ? 3.240 16.864 -19.254 1.00 37.34 204 GLN A CA 1
ATOM 1601 C C . GLN A 1 204 ? 2.250 17.404 -18.215 1.00 37.34 204 GLN A C 1
ATOM 1603 O O . GLN A 1 204 ? 1.250 16.755 -17.895 1.00 37.34 204 GLN A O 1
ATOM 1608 N N . GLY A 1 205 ? 2.543 18.632 -17.770 1.00 41.00 205 GLY A N 1
ATOM 1609 C CA . GLY A 1 205 ? 1.607 19.651 -17.290 1.00 41.00 205 GLY A CA 1
ATOM 1610 C C . GLY A 1 205 ? 0.737 19.278 -16.090 1.00 41.00 205 GLY A C 1
ATOM 1611 O O . GLY A 1 205 ? -0.204 18.497 -16.201 1.00 41.00 205 GLY A O 1
ATOM 1612 N N . THR A 1 206 ? 0.946 19.964 -14.970 1.00 41.09 206 THR A N 1
ATOM 1613 C CA . THR A 1 206 ? 0.125 19.908 -13.746 1.00 41.09 206 THR A CA 1
ATOM 1614 C C . THR A 1 206 ? -1.383 20.033 -14.024 1.00 41.09 206 THR A C 1
ATOM 1616 O O . THR A 1 206 ? -2.190 19.369 -13.378 1.00 41.09 206 THR A O 1
ATOM 1619 N N . LEU A 1 207 ? -1.777 20.793 -15.056 1.00 38.34 207 LEU A N 1
ATOM 1620 C CA . LEU A 1 207 ? -3.173 20.912 -15.498 1.00 38.34 207 LEU A CA 1
ATOM 1621 C C . LEU A 1 207 ? -3.735 19.614 -16.112 1.00 38.34 207 LEU A C 1
ATOM 1623 O O . LEU A 1 207 ? -4.884 19.259 -15.865 1.00 38.34 207 LEU A O 1
ATOM 1627 N N . GLY A 1 208 ? -2.929 18.889 -16.894 1.00 39.00 208 GLY A N 1
ATOM 1628 C CA . GLY A 1 208 ? -3.319 17.628 -17.533 1.00 39.00 208 GLY A CA 1
ATOM 1629 C C . GLY A 1 208 ? -3.373 16.452 -16.556 1.00 39.00 208 GLY A C 1
ATOM 1630 O O . GLY A 1 208 ? -4.154 15.523 -16.757 1.00 39.00 208 GLY A O 1
ATOM 1631 N N . LEU A 1 209 ? -2.587 16.501 -15.476 1.00 45.31 209 LEU A N 1
ATOM 1632 C CA . LEU A 1 209 ? -2.619 15.522 -14.384 1.00 45.31 209 LEU A CA 1
ATOM 1633 C C . LEU A 1 209 ? -3.865 15.689 -13.503 1.00 45.31 209 LEU A C 1
ATOM 1635 O O . LEU A 1 209 ? -4.536 14.696 -13.216 1.00 45.31 209 LEU A O 1
ATOM 1639 N N . ALA A 1 210 ? -4.217 16.932 -13.157 1.00 42.41 210 ALA A N 1
ATOM 1640 C CA . ALA A 1 210 ? -5.443 17.243 -12.425 1.00 42.41 210 ALA A CA 1
ATOM 1641 C C . ALA A 1 210 ? -6.692 16.875 -13.242 1.00 42.41 210 ALA A C 1
ATOM 1643 O O . ALA A 1 210 ? -7.594 16.224 -12.721 1.00 42.41 210 ALA A O 1
ATOM 1644 N N . LEU A 1 211 ? -6.718 17.204 -14.541 1.00 41.44 211 LEU A N 1
ATOM 1645 C CA . LEU A 1 211 ? -7.819 16.834 -15.434 1.00 41.44 211 LEU A CA 1
ATOM 1646 C C . LEU A 1 211 ? -7.943 15.317 -15.607 1.00 41.44 211 LEU A C 1
ATOM 1648 O O . LEU A 1 211 ? -9.048 14.818 -15.464 1.00 41.44 211 LEU A O 1
ATOM 1652 N N . ASN A 1 212 ? -6.848 14.571 -15.813 1.00 42.75 212 ASN A N 1
ATOM 1653 C CA . ASN A 1 212 ? -6.895 13.104 -15.933 1.00 42.75 212 ASN A CA 1
ATOM 1654 C C . ASN A 1 212 ? -7.396 12.417 -14.653 1.00 42.75 212 ASN A C 1
ATOM 1656 O O . ASN A 1 212 ? -8.234 11.513 -14.716 1.00 42.75 212 ASN A O 1
ATOM 1660 N N . GLY A 1 213 ? -6.890 12.844 -13.491 1.00 43.53 213 GLY A N 1
ATOM 1661 C CA . GLY A 1 213 ? -7.352 12.348 -12.195 1.00 43.53 213 GLY A CA 1
ATOM 1662 C C . GLY A 1 213 ? -8.829 12.662 -11.971 1.00 43.53 213 GLY A C 1
ATOM 1663 O O . GLY A 1 213 ? -9.595 11.781 -11.598 1.00 43.53 213 GLY A O 1
ATOM 1664 N N . PHE A 1 214 ? -9.255 13.885 -12.293 1.00 43.38 214 PHE A N 1
ATOM 1665 C CA . PHE A 1 214 ? -10.644 14.314 -12.164 1.00 43.38 214 PHE A CA 1
ATOM 1666 C C . PHE A 1 214 ? -11.576 13.586 -13.143 1.00 43.38 214 PHE A C 1
ATOM 1668 O O . PHE A 1 214 ? -12.645 13.137 -12.744 1.00 43.38 214 PHE A O 1
ATOM 1675 N N . THR A 1 215 ? -11.169 13.367 -14.396 1.00 47.00 215 THR A N 1
ATOM 1676 C CA . THR A 1 215 ? -11.965 12.612 -15.376 1.00 47.00 215 THR A CA 1
ATOM 1677 C C . THR A 1 215 ? -12.133 11.149 -14.991 1.00 47.00 215 THR A C 1
ATOM 1679 O O . THR A 1 215 ? -13.219 10.614 -15.164 1.00 47.00 215 THR A O 1
ATOM 1682 N N . ARG A 1 216 ? -11.115 10.516 -14.392 1.00 46.34 216 ARG A N 1
ATOM 1683 C CA . ARG A 1 216 ? -11.220 9.142 -13.869 1.00 46.34 216 ARG A CA 1
ATOM 1684 C C . ARG A 1 216 ? -12.018 9.051 -12.567 1.00 46.34 216 ARG A C 1
ATOM 1686 O O . ARG A 1 216 ? -12.397 7.963 -12.167 1.00 46.34 216 ARG A O 1
ATOM 1693 N N . VAL A 1 217 ? -12.270 10.175 -11.903 1.00 47.47 217 VAL A N 1
ATOM 1694 C CA . VAL A 1 217 ? -13.139 10.261 -10.721 1.00 47.47 217 VAL A CA 1
ATOM 1695 C C . VAL A 1 217 ? -14.590 10.528 -11.122 1.00 47.47 217 VAL A C 1
ATOM 1697 O O . VAL A 1 217 ? -15.501 9.981 -10.509 1.00 47.47 217 VAL A O 1
ATOM 1700 N N . LEU A 1 218 ? -14.808 11.356 -12.148 1.00 43.59 218 LEU A N 1
ATOM 1701 C CA . LEU A 1 218 ? -16.132 11.667 -12.691 1.00 43.59 218 LEU A CA 1
ATOM 1702 C C . LEU A 1 218 ? -16.703 10.539 -13.550 1.00 43.59 218 LEU A C 1
ATOM 1704 O O . LEU A 1 218 ? -17.907 10.308 -13.548 1.00 43.59 218 LEU A O 1
ATOM 1708 N N . ASP A 1 219 ? -15.834 9.858 -14.287 1.00 42.56 219 ASP A N 1
ATOM 1709 C CA . ASP A 1 219 ? -16.170 8.730 -15.141 1.00 42.56 219 ASP A CA 1
ATOM 1710 C C . ASP A 1 219 ? -15.137 7.612 -14.940 1.00 42.56 219 ASP A C 1
ATOM 1712 O O . ASP A 1 219 ? -14.336 7.319 -15.834 1.00 42.56 219 ASP A O 1
ATOM 1716 N N . PRO A 1 220 ? -15.129 6.969 -13.755 1.00 41.03 220 PRO A N 1
ATOM 1717 C CA . PRO A 1 220 ? -14.230 5.850 -13.460 1.00 41.03 220 PRO A CA 1
ATOM 1718 C C . PRO A 1 220 ? -14.454 4.635 -14.372 1.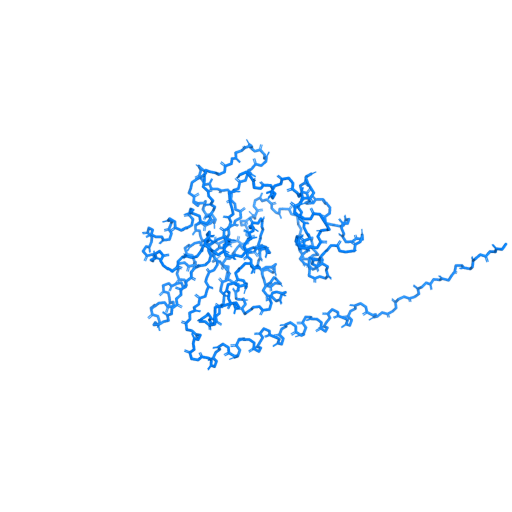00 41.03 220 PRO A C 1
ATOM 1720 O O . PRO A 1 220 ? -13.701 3.668 -14.285 1.00 41.03 220 PRO A O 1
ATOM 1723 N N . TYR A 1 221 ? -15.478 4.687 -15.232 1.00 39.31 221 TYR A N 1
ATOM 1724 C CA . TYR A 1 221 ? -15.936 3.613 -16.107 1.00 39.31 221 TYR A CA 1
ATOM 1725 C C . TYR A 1 221 ? -15.824 3.956 -17.609 1.00 39.31 221 TYR A C 1
ATOM 1727 O O . TYR A 1 221 ? -16.212 3.139 -18.440 1.00 39.31 221 TYR A O 1
ATOM 1735 N N . GLY A 1 222 ? -15.314 5.141 -17.979 1.00 43.91 222 GLY A N 1
ATOM 1736 C CA . GLY A 1 222 ? -15.072 5.539 -19.376 1.00 43.91 222 GLY A CA 1
ATOM 1737 C C . GLY A 1 222 ? -16.319 5.641 -20.272 1.00 43.91 222 GLY A C 1
ATOM 1738 O O . GLY A 1 222 ? -16.223 5.483 -21.489 1.00 43.91 222 GLY A O 1
ATOM 1739 N N . THR A 1 223 ? -17.490 5.890 -19.693 1.00 44.75 223 THR A N 1
ATOM 1740 C CA . THR A 1 223 ? -18.794 5.941 -20.374 1.00 44.75 223 THR A CA 1
ATOM 1741 C C . THR A 1 223 ? -19.025 7.196 -21.233 1.00 44.75 223 THR A C 1
ATOM 1743 O O . THR A 1 223 ? -19.878 7.195 -22.126 1.00 44.75 223 THR A O 1
ATOM 1746 N N . SER A 1 224 ? -18.262 8.272 -21.027 1.00 44.84 224 SER A N 1
ATOM 1747 C CA . SER A 1 224 ? -18.404 9.542 -21.746 1.00 44.84 224 SER A CA 1
ATOM 1748 C C . SER A 1 224 ? -17.487 9.637 -22.971 1.00 44.84 224 SER A C 1
ATOM 1750 O O . SER A 1 224 ? -16.292 9.911 -22.861 1.00 44.84 224 SER A O 1
ATOM 1752 N N . ARG A 1 225 ? -18.079 9.547 -24.176 1.00 43.69 225 ARG A N 1
ATOM 1753 C CA . ARG A 1 225 ? -17.398 9.705 -25.488 1.00 43.69 225 ARG A CA 1
ATOM 1754 C C . ARG A 1 225 ? -16.545 10.975 -25.633 1.00 43.69 225 ARG A C 1
ATOM 1756 O O . ARG A 1 225 ? -15.652 11.009 -26.479 1.00 43.69 225 ARG A O 1
ATOM 1763 N N . LEU A 1 226 ? -16.853 12.035 -24.883 1.00 40.88 226 LEU A N 1
ATOM 1764 C CA . LEU A 1 226 ? -16.114 13.299 -24.923 1.00 40.88 226 LEU A CA 1
ATOM 1765 C C . LEU A 1 226 ? -14.826 13.221 -24.085 1.00 40.88 226 LEU A C 1
ATOM 1767 O O . LEU A 1 226 ? -13.796 13.747 -24.496 1.00 40.88 226 LEU A O 1
ATOM 1771 N N . LEU A 1 227 ? -14.875 12.523 -22.946 1.00 43.31 227 LEU A N 1
ATOM 1772 C CA . LEU A 1 227 ? -13.760 12.395 -22.005 1.00 43.31 227 LEU A CA 1
ATOM 1773 C C . LEU A 1 227 ? -12.732 11.361 -22.475 1.00 43.31 227 LEU A C 1
ATOM 1775 O O . LEU A 1 227 ? -11.537 11.614 -22.356 1.00 43.31 227 LEU A O 1
ATOM 1779 N N . THR A 1 228 ? -13.173 10.282 -23.131 1.00 43.50 228 THR A N 1
ATOM 1780 C CA . THR A 1 228 ? -12.295 9.293 -23.789 1.00 43.50 228 THR A CA 1
ATOM 1781 C C . THR A 1 228 ? -11.363 9.929 -24.828 1.00 43.50 228 THR A C 1
ATOM 1783 O O . THR A 1 228 ? -10.256 9.452 -25.046 1.00 43.50 228 THR A O 1
ATOM 1786 N N . LYS A 1 229 ? -11.788 11.026 -25.475 1.00 38.91 229 LYS A N 1
ATOM 1787 C CA . LYS A 1 229 ? -10.963 11.757 -26.452 1.00 38.91 229 LYS A CA 1
ATOM 1788 C C . LYS A 1 229 ? -9.904 12.654 -25.812 1.00 38.91 229 LYS A C 1
ATOM 1790 O O . LYS A 1 229 ? -8.886 12.899 -26.443 1.00 38.91 229 LYS A O 1
ATOM 1795 N N . MET A 1 230 ? -10.124 13.148 -24.592 1.00 36.97 230 MET A N 1
ATOM 1796 C CA . MET A 1 230 ? -9.167 14.026 -23.896 1.00 36.97 230 MET A CA 1
ATOM 1797 C C . MET A 1 230 ? -8.060 13.240 -23.177 1.00 36.97 230 MET A C 1
ATOM 1799 O O . MET A 1 230 ? -7.017 13.801 -22.855 1.00 36.97 230 MET A O 1
ATOM 1803 N N . THR A 1 231 ? -8.275 11.945 -22.941 1.00 39.16 231 THR A N 1
ATOM 1804 C CA . THR A 1 231 ? -7.320 11.022 -22.310 1.00 39.16 231 THR A CA 1
ATOM 1805 C C . THR A 1 231 ? -6.558 10.161 -23.334 1.00 39.16 231 THR A C 1
ATOM 1807 O O . THR A 1 231 ? -5.694 9.376 -22.942 1.00 39.16 231 THR A O 1
ATOM 1810 N N . ALA A 1 232 ? -6.864 10.315 -24.632 1.00 35.25 232 ALA A N 1
ATOM 1811 C CA . ALA A 1 232 ? -6.428 9.447 -25.730 1.00 35.25 232 ALA A CA 1
ATOM 1812 C C . ALA A 1 232 ? -4.910 9.443 -25.992 1.00 35.25 232 ALA A C 1
ATOM 1814 O O . ALA A 1 232 ? -4.363 8.399 -26.330 1.00 35.25 232 ALA A O 1
ATOM 1815 N N . ASP A 1 233 ? -4.212 10.557 -25.755 1.00 30.69 233 ASP A N 1
ATOM 1816 C CA . ASP A 1 233 ? -2.775 10.692 -26.066 1.00 30.69 233 ASP A CA 1
ATOM 1817 C C . ASP A 1 233 ? -1.839 9.984 -25.064 1.00 30.69 233 ASP A C 1
ATOM 1819 O O . ASP A 1 233 ? -0.619 10.116 -25.136 1.00 30.69 233 ASP A O 1
ATOM 1823 N N . ARG A 1 234 ? -2.390 9.241 -24.096 1.00 38.22 234 ARG A N 1
ATOM 1824 C CA . ARG A 1 234 ? -1.622 8.470 -23.097 1.00 38.22 234 ARG A CA 1
ATOM 1825 C C . ARG A 1 234 ? -2.077 7.016 -22.984 1.00 38.22 234 ARG A C 1
ATOM 1827 O O . ARG A 1 234 ? -1.750 6.339 -22.011 1.00 38.22 234 ARG A O 1
ATOM 1834 N N . ILE A 1 235 ? -2.866 6.564 -23.954 1.00 35.00 235 ILE A N 1
ATOM 1835 C CA . ILE A 1 235 ? -3.280 5.173 -24.101 1.00 35.00 235 ILE A CA 1
ATOM 1836 C C . ILE A 1 235 ? -2.173 4.491 -24.917 1.00 35.00 235 ILE A C 1
ATOM 1838 O O . ILE A 1 235 ? -1.866 4.981 -26.008 1.00 35.00 235 ILE A O 1
ATOM 1842 N N . PRO A 1 236 ? -1.537 3.409 -24.431 1.00 32.28 236 PRO A N 1
ATOM 1843 C CA . PRO A 1 236 ? -0.661 2.637 -25.295 1.00 32.28 236 PRO A CA 1
ATOM 1844 C C . PRO A 1 236 ? -1.461 2.157 -26.523 1.00 32.28 236 PRO A C 1
ATOM 1846 O O . PRO A 1 236 ? -2.679 1.985 -26.439 1.00 32.28 236 PRO A O 1
ATOM 1849 N N . PRO A 1 237 ? -0.827 1.973 -27.692 1.00 30.44 237 PRO A N 1
ATOM 1850 C CA . PRO A 1 237 ? -1.513 1.626 -28.944 1.00 30.44 237 PRO A CA 1
ATOM 1851 C C . PRO A 1 237 ? -2.329 0.317 -28.893 1.00 30.44 237 PRO A C 1
ATOM 1853 O O . PRO A 1 237 ? -3.072 0.026 -29.828 1.00 30.44 237 PRO A O 1
ATOM 1856 N N . ASP A 1 238 ? -2.225 -0.450 -27.806 1.00 36.41 238 ASP A N 1
ATOM 1857 C CA . ASP A 1 238 ? -3.008 -1.649 -27.508 1.00 36.41 238 ASP A CA 1
ATOM 1858 C C . ASP A 1 238 ? -4.336 -1.375 -26.762 1.00 36.41 238 ASP A C 1
ATOM 1860 O O . ASP A 1 238 ? -5.090 -2.304 -26.477 1.00 36.41 238 ASP A O 1
ATOM 1864 N N . GLY A 1 239 ? -4.664 -0.107 -26.481 1.00 30.64 239 GLY A N 1
ATOM 1865 C CA . GLY A 1 239 ? -5.989 0.315 -26.021 1.00 30.64 239 GLY A CA 1
ATOM 1866 C C . GLY A 1 239 ? -6.302 0.018 -24.554 1.00 30.64 239 GLY A C 1
ATOM 1867 O O . GLY A 1 239 ? -7.461 0.134 -24.147 1.00 30.64 239 GLY A O 1
ATOM 1868 N N . ASN A 1 240 ? -5.312 -0.359 -23.744 1.00 39.41 240 ASN A N 1
ATOM 1869 C CA . ASN A 1 240 ? -5.583 -0.957 -22.443 1.00 39.41 240 ASN A CA 1
ATOM 1870 C C . ASN A 1 240 ? -5.413 0.022 -21.269 1.00 39.41 240 ASN A C 1
ATOM 1872 O O . ASN A 1 240 ? -4.367 0.057 -20.634 1.00 39.41 240 ASN A O 1
ATOM 1876 N N . VAL A 1 241 ? -6.453 0.802 -20.943 1.00 37.88 241 VAL A N 1
ATOM 1877 C CA . VAL A 1 241 ? -6.711 1.296 -19.569 1.00 37.88 241 VAL A CA 1
ATOM 1878 C C . VAL A 1 241 ? -8.098 1.942 -19.471 1.00 37.88 241 VAL A C 1
ATOM 1880 O O . VAL A 1 241 ? -8.296 3.032 -20.005 1.00 37.88 241 VAL A O 1
ATOM 1883 N N . GLY A 1 242 ? -9.026 1.366 -18.695 1.00 37.88 242 GLY A N 1
ATOM 1884 C CA . GLY A 1 242 ? -10.092 2.193 -18.103 1.00 37.88 242 GLY A CA 1
ATOM 1885 C C . GLY A 1 242 ? -11.473 1.601 -17.852 1.00 37.88 242 GLY A C 1
ATOM 1886 O O . GLY A 1 242 ? -12.308 2.326 -17.326 1.00 37.88 242 GLY A O 1
ATOM 1887 N N . THR A 1 243 ? -11.755 0.340 -18.157 1.00 32.31 243 THR A N 1
ATOM 1888 C CA . THR A 1 243 ? -13.016 -0.272 -17.718 1.00 32.31 243 THR A CA 1
ATOM 1889 C C . THR A 1 243 ? -12.750 -1.188 -16.541 1.00 32.31 243 THR A C 1
ATOM 1891 O O . THR A 1 243 ? -11.800 -1.968 -16.540 1.00 32.31 243 THR A O 1
ATOM 1894 N N . VAL A 1 244 ? -13.590 -1.076 -15.509 1.00 37.84 244 VAL A N 1
ATOM 1895 C CA . VAL A 1 244 ? -13.749 -2.151 -14.533 1.00 37.84 244 VAL A CA 1
ATOM 1896 C C . VAL A 1 244 ? -13.998 -3.419 -15.352 1.00 37.84 244 VAL A C 1
ATOM 1898 O O . VAL A 1 244 ? -15.008 -3.470 -16.058 1.00 37.84 244 VAL A O 1
ATOM 1901 N N . PRO A 1 245 ? -13.068 -4.387 -15.360 1.00 35.94 245 PRO A N 1
ATOM 1902 C CA . PRO A 1 245 ? -13.063 -5.396 -16.411 1.00 35.94 245 PRO A CA 1
ATOM 1903 C C . PRO A 1 245 ? -14.334 -6.263 -16.414 1.00 35.94 245 PRO A C 1
ATOM 1905 O O . PRO A 1 245 ? -14.803 -6.684 -17.464 1.00 35.94 245 PRO A O 1
ATOM 1908 N N . GLU A 1 246 ? -14.985 -6.371 -15.253 1.00 36.53 246 GLU A N 1
ATOM 1909 C CA . GLU A 1 246 ? -16.277 -7.027 -15.024 1.00 36.53 246 GLU A CA 1
ATOM 1910 C C . GLU A 1 246 ? -17.473 -6.434 -15.818 1.00 36.53 246 GLU A C 1
ATOM 1912 O O . GLU A 1 246 ? -18.567 -6.989 -15.765 1.00 36.53 246 GLU A O 1
ATOM 1917 N N . GLN A 1 247 ? -17.303 -5.322 -16.548 1.00 36.31 247 GLN A N 1
ATOM 1918 C CA . GLN A 1 247 ? -18.363 -4.680 -17.346 1.00 36.31 247 GLN A CA 1
ATOM 1919 C C . GLN A 1 247 ? -18.222 -4.862 -18.866 1.00 36.31 247 GLN A C 1
ATOM 1921 O O . GLN A 1 247 ? -19.097 -4.421 -19.614 1.00 36.31 247 GLN A O 1
ATOM 1926 N N . LEU A 1 248 ? -17.159 -5.512 -19.350 1.00 37.59 248 LEU A N 1
ATOM 1927 C CA . LEU A 1 248 ? -17.075 -5.895 -20.760 1.00 37.59 248 LEU A CA 1
ATOM 1928 C C . LEU A 1 248 ? -17.901 -7.170 -20.965 1.00 37.59 248 LEU A C 1
ATOM 1930 O O . LEU A 1 248 ? -17.661 -8.184 -20.315 1.00 37.59 248 LEU A O 1
ATOM 1934 N N . SER A 1 249 ? -18.865 -7.138 -21.887 1.00 37.12 249 SER A N 1
ATOM 1935 C CA . SER A 1 249 ? -19.771 -8.266 -22.172 1.00 37.12 249 SER A CA 1
ATOM 1936 C C . SER A 1 249 ? -19.060 -9.550 -22.630 1.00 37.12 249 SER A C 1
ATOM 1938 O O . SER A 1 249 ? -19.679 -10.604 -22.685 1.00 37.12 249 SER A O 1
ATOM 1940 N N . ASN A 1 250 ? -17.773 -9.452 -22.954 1.00 40.28 250 ASN A N 1
ATOM 1941 C CA . ASN A 1 250 ? -16.868 -10.502 -23.416 1.00 40.28 250 ASN A CA 1
ATOM 1942 C C . ASN A 1 250 ? -15.540 -10.503 -22.627 1.00 40.28 250 ASN A C 1
ATOM 1944 O O . ASN A 1 250 ? -14.502 -10.903 -23.143 1.00 40.28 250 ASN A O 1
ATOM 1948 N N . TYR A 1 251 ? -15.549 -10.010 -21.384 1.00 40.81 251 TYR A N 1
ATOM 1949 C CA . TYR A 1 251 ? -14.361 -9.906 -20.529 1.00 40.81 251 TYR A CA 1
ATOM 1950 C C . TYR A 1 251 ? -13.577 -11.224 -20.390 1.00 40.81 251 TYR A C 1
ATOM 1952 O O . TYR A 1 251 ? -12.348 -11.216 -20.428 1.00 40.81 251 TYR A O 1
ATOM 1960 N N . ALA A 1 252 ? -14.285 -12.352 -20.277 1.00 38.25 252 ALA A N 1
ATOM 1961 C CA . ALA A 1 252 ? -13.685 -13.681 -20.162 1.00 38.25 252 ALA A CA 1
ATOM 1962 C C . ALA A 1 252 ? -12.991 -14.164 -21.454 1.00 38.25 252 ALA A C 1
ATOM 1964 O O . ALA A 1 252 ? -12.172 -15.075 -21.392 1.00 38.25 252 ALA A O 1
ATOM 1965 N N . ASP A 1 253 ? -13.273 -13.535 -22.600 1.00 41.38 253 ASP A N 1
ATOM 1966 C CA . ASP A 1 253 ? -12.767 -13.934 -23.920 1.00 41.38 253 ASP A CA 1
ATOM 1967 C C . ASP A 1 253 ? -11.537 -13.119 -24.358 1.00 41.38 253 ASP A C 1
ATOM 1969 O O . ASP A 1 253 ? -11.050 -13.255 -25.483 1.00 41.38 253 ASP A O 1
ATOM 1973 N N . LEU A 1 254 ? -11.031 -12.230 -23.495 1.00 39.97 254 LEU A N 1
ATOM 1974 C CA . LEU A 1 254 ? -9.863 -11.415 -23.808 1.00 39.97 254 LEU A CA 1
ATOM 1975 C C . LEU A 1 254 ? -8.594 -12.289 -23.831 1.00 39.97 254 LEU A C 1
ATOM 1977 O O . LEU A 1 254 ? -8.362 -13.064 -22.900 1.00 39.97 254 LEU A O 1
ATOM 1981 N N . PRO A 1 255 ? -7.722 -12.147 -24.849 1.00 35.44 255 PRO A N 1
ATOM 1982 C CA . PRO A 1 255 ? -6.635 -13.094 -25.121 1.00 35.44 255 PRO A CA 1
ATOM 1983 C C . PRO A 1 255 ? -5.576 -13.205 -24.011 1.00 35.44 255 PRO A C 1
ATOM 1985 O O . PRO A 1 255 ? -4.802 -14.153 -24.000 1.00 35.44 255 PRO A O 1
ATOM 1988 N N . TRP A 1 256 ? -5.551 -12.278 -23.051 1.00 43.75 256 TRP A N 1
ATOM 1989 C CA . TRP A 1 256 ? -4.658 -12.310 -21.885 1.00 43.75 256 TRP A CA 1
ATOM 1990 C C . TRP A 1 256 ? -5.300 -12.881 -20.606 1.00 43.75 256 TRP A C 1
ATOM 1992 O O . TRP A 1 256 ? -4.619 -12.946 -19.578 1.00 43.75 256 TRP A O 1
ATOM 2002 N N . TYR A 1 257 ? -6.583 -13.264 -20.650 1.00 32.53 257 TYR A N 1
ATOM 2003 C CA . TYR A 1 257 ? -7.298 -14.035 -19.618 1.00 32.53 257 TYR A CA 1
ATOM 2004 C C . TYR A 1 257 ? -7.415 -15.524 -19.955 1.00 32.53 257 TYR A C 1
ATOM 2006 O O . TYR A 1 257 ? -7.811 -16.301 -19.088 1.00 32.53 257 TYR A O 1
ATOM 2014 N N . ALA A 1 258 ? -7.037 -15.936 -21.170 1.00 29.75 258 ALA A N 1
ATOM 2015 C CA . ALA A 1 258 ? -6.936 -17.345 -21.510 1.00 29.75 258 ALA A CA 1
ATOM 2016 C C . ALA A 1 258 ? -5.907 -18.018 -20.588 1.00 29.75 258 ALA A C 1
ATOM 2018 O O . ALA A 1 258 ? -4.706 -17.762 -20.668 1.00 29.75 258 ALA A O 1
ATOM 2019 N N . THR A 1 259 ? -6.405 -18.856 -19.681 1.00 34.03 259 THR A N 1
ATOM 2020 C CA . THR A 1 259 ? -5.616 -19.835 -18.942 1.00 34.03 259 THR A CA 1
ATOM 2021 C C . THR A 1 259 ? -4.993 -20.795 -19.948 1.00 34.03 259 THR A C 1
ATOM 2023 O O . THR A 1 259 ? -5.678 -21.673 -20.474 1.00 34.03 259 THR A O 1
ATOM 2026 N N . THR A 1 260 ? -3.709 -20.615 -20.230 1.00 35.19 260 THR A N 1
ATOM 2027 C CA . THR A 1 260 ? -2.839 -21.770 -20.463 1.00 35.19 260 THR A CA 1
ATOM 2028 C C . THR A 1 260 ? -2.328 -22.258 -19.125 1.00 35.19 260 THR A C 1
ATOM 2030 O O . THR A 1 260 ? -1.833 -21.388 -18.370 1.00 35.19 260 THR A O 1
#

Sequence (260 aa):
MRIPKEPINRPDGERLVTVNWLKTKRERVAELRRTRAESQLADTSLIIPAAQHPLVGGILPNPEFEVRLAAALEEYKKTITAGGKAEFFLTGNRHHDSASGETDNVALYDAAGLWLMQHKVPAEALHGKDWLDLYNARQYNGAAEIKVAAKGFIDNPRFSDVTYVSSPGQRERATMYGLAYEIPLDVMVPPDLSANQQELFHSQGTLGLALNGFTRVLDPYGTSRLLTKMTADRIPPDGNVGTVPEQLSNYADLPWYATT

Mean predicted aligned error: 12.63 Å

pLDDT: mean 73.2, std 24.18, range [29.75, 98.69]

Nearest PDB structures (foldseek):
  8hyj-assembly1_E  TM=5.574E-01  e=2.543E+00  Arabidopsis thaliana
  8h4q-assembly1_A-2  TM=3.666E-01  e=1.495E+0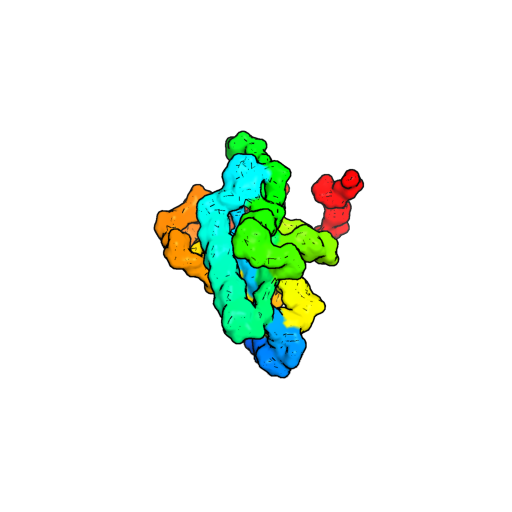0  Pyrenophora teres f. teres 0-1
  8h4q-assembly1_N-2  TM=5.044E-01  e=3.843E+00  Pyrenophora teres f. teres 0-1
  8h4h-assembly1_A-2  TM=4.290E-01  e=4.866E+00  Pyrenophora teres f. teres 0-1
  8h4h-assembly1_N-2  TM=4.080E-01  e=4.588E+00  Pyrenophora teres f. teres 0-1

Secondary structure (DSSP, 8-state):
-PPP-------SHHHHHHHHHHHHHHHHHHHHHHHHHH-TT--EEEEEE---SPPBTTTBPPHHHHHHHHHHHHHHHHHHHTT-EEEEE------B-TTT--B-SS-HHHHHHHHHHHTT--GGGEESHHHHHHTT---SSHHHHHHHHHHHHHH-TTEEEEEEE--GGGHHHHHHHHHHTT--EEEE--TTS-TTS--TT--S-HHHHHHHHHHHHH-TT---TTHHHHSGGGS-TT--S-S-GGGSTTGGGSTTT---

Radius of gyration: 20.34 Å; Cα contacts (8 Å, |Δi|>4): 338; chains: 1; bounding box: 60×48×63 Å

Solvent-accessible surface area (backbone atoms only — not comparable to full-atom values): 14940 Å² total; per-residue (Å²): 139,84,81,82,86,73,84,83,83,82,82,77,64,73,63,59,56,54,56,48,52,56,49,53,31,51,52,49,17,51,48,51,40,50,55,21,74,72,34,92,61,24,57,24,37,38,35,28,38,58,52,90,72,66,39,49,93,19,54,38,66,29,74,73,44,43,50,26,46,52,48,47,48,50,52,39,51,52,36,43,74,73,71,45,39,53,35,36,45,42,29,36,46,58,42,68,41,82,88,82,67,49,57,33,78,44,32,42,21,55,28,49,50,54,54,41,42,76,70,70,44,59,71,92,39,56,39,32,68,67,57,29,60,75,63,76,53,74,45,89,46,73,61,44,42,48,51,53,50,38,50,54,46,66,77,34,67,38,40,40,43,33,40,38,25,38,57,62,91,42,45,67,51,52,49,50,44,25,43,74,64,50,40,54,54,44,75,45,58,48,81,88,55,44,86,80,61,60,60,91,82,64,90,61,57,77,67,55,51,52,49,52,48,47,47,47,68,76,40,58,59,62,79,50,80,72,57,55,63,76,55,46,95,76,51,58,97,83,68,80,81,56,59,60,61,93,72,47,98,57,48,80,72,38,85,90,62,61,83,125